Protein AF-A0A814FMP3-F1 (afdb_monomer_lite)

Secondary structure (DSSP, 8-state):
----HHHHHHHHHHSGGGGTS-HHHHHHHHHHHHHHTT--HHHHHHHHHHTT---HHHHHHHHHHHHHS-HHHHHS-TTT------HHHH-HHHHHHHHHHHHHHHHSSS----HHHHHHHHHHHHHHHH-PPPPTTSPP-S---S-S--S-SEEEEE-TTS-EEEEESB-SSSTTTTSBPPHHHHHHHTT--PPTT--HHHHHHHHTTSGGG--

Structure (mmCIF, N/CA/C/O backbone):
data_AF-A0A814FMP3-F1
#
_entry.id   AF-A0A814FMP3-F1
#
loop_
_atom_site.group_PDB
_atom_site.id
_atom_site.type_symbol
_atom_site.label_atom_id
_atom_site.label_alt_id
_atom_site.label_comp_id
_atom_site.label_asym_id
_atom_site.label_entity_id
_atom_site.label_seq_id
_atom_site.pdbx_PDB_ins_code
_atom_site.Cartn_x
_atom_site.Cartn_y
_atom_site.Cartn_z
_atom_site.occupancy
_atom_site.B_iso_or_equiv
_atom_site.auth_seq_id
_atom_site.auth_comp_id
_atom_site.auth_asym_id
_atom_site.auth_atom_id
_atom_site.pdbx_PDB_model_num
ATOM 1 N N . MET A 1 1 ? 28.414 -9.595 -37.349 1.00 51.44 1 MET A N 1
ATOM 2 C CA . MET A 1 1 ? 26.998 -10.007 -37.227 1.00 51.44 1 MET A CA 1
ATOM 3 C C . MET A 1 1 ? 26.951 -11.198 -36.291 1.00 51.44 1 MET A C 1
ATOM 5 O O . MET A 1 1 ? 27.502 -12.231 -36.642 1.00 51.44 1 MET A O 1
ATOM 9 N N . LEU A 1 2 ? 26.382 -11.047 -35.094 1.00 48.91 2 LEU A N 1
ATOM 10 C CA . LEU A 1 2 ? 26.120 -12.196 -34.226 1.00 48.91 2 LEU A CA 1
ATOM 11 C C . LEU A 1 2 ? 25.010 -13.031 -34.873 1.00 48.91 2 LEU A C 1
ATOM 13 O O . LEU A 1 2 ? 23.967 -12.494 -35.244 1.00 48.91 2 LEU A O 1
ATOM 17 N N . ASN A 1 3 ? 25.266 -14.320 -35.085 1.00 56.66 3 ASN A N 1
ATOM 18 C CA . ASN A 1 3 ? 24.303 -15.225 -35.694 1.00 56.66 3 ASN A CA 1
ATOM 19 C C . ASN A 1 3 ? 23.293 -15.664 -34.621 1.00 56.66 3 ASN A C 1
ATOM 21 O O . ASN A 1 3 ? 23.570 -16.565 -33.836 1.00 56.66 3 ASN A O 1
ATOM 25 N N . PHE A 1 4 ? 22.138 -14.997 -34.558 1.00 56.41 4 PHE A N 1
ATOM 26 C CA . PHE A 1 4 ? 21.094 -15.246 -33.551 1.00 56.41 4 PHE A CA 1
ATOM 27 C C . PHE A 1 4 ? 20.275 -16.530 -33.796 1.00 56.41 4 PHE A C 1
ATOM 29 O O . PHE A 1 4 ? 19.405 -16.872 -32.996 1.00 56.41 4 PHE A O 1
ATOM 36 N N . TYR A 1 5 ? 20.548 -17.275 -34.870 1.00 58.88 5 TYR A N 1
ATOM 37 C CA . TYR A 1 5 ? 19.797 -18.481 -35.243 1.00 58.88 5 TYR A CA 1
ATOM 38 C C . TYR A 1 5 ? 19.711 -19.571 -34.151 1.00 58.88 5 TYR A C 1
ATOM 40 O O . TYR A 1 5 ? 18.620 -20.106 -33.942 1.00 58.88 5 TYR A O 1
ATOM 48 N N . PRO A 1 6 ? 20.789 -19.897 -33.404 1.00 58.28 6 PRO A N 1
ATOM 49 C CA . PRO A 1 6 ? 20.729 -20.914 -32.346 1.00 58.28 6 PRO A CA 1
ATOM 50 C C . PRO A 1 6 ? 19.845 -20.480 -31.167 1.00 58.28 6 PRO A C 1
ATOM 52 O O . PRO A 1 6 ? 19.140 -21.289 -30.559 1.00 58.28 6 PRO A O 1
ATOM 55 N N . ILE A 1 7 ? 19.842 -19.177 -30.874 1.00 56.94 7 ILE A N 1
ATOM 56 C CA . ILE A 1 7 ? 19.019 -18.575 -29.824 1.00 56.94 7 ILE A CA 1
ATOM 57 C C . ILE A 1 7 ? 17.544 -18.679 -30.234 1.00 56.94 7 ILE A C 1
ATOM 59 O O . ILE A 1 7 ? 16.737 -19.200 -29.469 1.00 56.94 7 ILE A O 1
ATOM 63 N N . LEU A 1 8 ? 17.200 -18.322 -31.476 1.00 55.03 8 LEU A N 1
ATOM 64 C CA . LEU A 1 8 ? 15.832 -18.429 -32.005 1.00 55.03 8 LEU A CA 1
ATOM 65 C C . LEU A 1 8 ? 15.271 -19.865 -31.976 1.00 55.03 8 LEU A C 1
ATOM 67 O O . LEU A 1 8 ? 14.096 -20.058 -31.656 1.00 55.03 8 LEU A O 1
ATOM 71 N N . ALA A 1 9 ? 16.100 -20.879 -32.246 1.00 60.62 9 ALA A N 1
ATOM 72 C CA . ALA A 1 9 ? 15.692 -22.287 -32.159 1.00 60.62 9 ALA A CA 1
ATOM 73 C C . ALA A 1 9 ? 15.375 -22.724 -30.717 1.00 60.62 9 ALA A C 1
ATOM 75 O O . ALA A 1 9 ? 14.443 -23.495 -30.487 1.00 60.62 9 ALA A O 1
ATOM 76 N N . THR A 1 10 ? 16.112 -22.191 -29.741 1.00 59.03 10 THR A N 1
ATOM 77 C CA . THR A 1 10 ? 15.872 -22.430 -28.309 1.00 59.03 10 THR A CA 1
ATOM 78 C C . THR A 1 10 ? 14.605 -21.700 -27.841 1.00 59.03 10 THR A C 1
ATOM 80 O O . THR A 1 10 ? 13.831 -22.228 -27.044 1.00 59.03 10 THR A O 1
ATOM 83 N N . TRP A 1 11 ? 14.317 -20.531 -28.420 1.00 58.28 11 TRP A N 1
ATOM 84 C CA . TRP A 1 11 ? 13.128 -19.731 -28.117 1.00 58.28 11 TRP A CA 1
ATOM 85 C C . TRP A 1 11 ? 11.808 -20.334 -28.600 1.00 58.28 11 TRP A C 1
ATOM 87 O O . TRP A 1 11 ? 10.794 -20.165 -27.926 1.00 58.28 11 TRP A O 1
ATOM 97 N N . ARG A 1 12 ? 11.799 -21.109 -29.693 1.00 60.00 12 ARG A N 1
ATOM 98 C CA . ARG A 1 12 ? 10.606 -21.890 -30.081 1.00 60.00 12 ARG A CA 1
ATOM 99 C C . ARG A 1 12 ? 10.192 -22.931 -29.038 1.00 60.00 12 ARG A C 1
ATOM 101 O O . ARG A 1 12 ? 9.038 -23.316 -29.022 1.00 60.00 12 ARG A O 1
ATOM 108 N N . LYS A 1 13 ? 11.097 -23.373 -28.159 1.00 59.91 13 LYS A N 1
ATOM 109 C CA . LYS A 1 13 ? 10.729 -24.218 -27.009 1.00 59.91 13 LYS A CA 1
ATOM 110 C C . LYS A 1 13 ? 10.217 -23.392 -25.825 1.00 59.91 13 LYS A C 1
ATOM 112 O O . LYS A 1 13 ? 9.435 -23.883 -25.025 1.00 59.91 13 LYS A O 1
ATOM 117 N N . LEU A 1 14 ? 10.624 -22.125 -25.722 1.00 56.22 14 LEU A N 1
ATOM 118 C CA . LEU A 1 14 ? 10.136 -21.184 -24.707 1.00 56.22 14 LEU A CA 1
ATOM 119 C C . LEU A 1 14 ? 8.752 -20.613 -25.041 1.00 56.22 14 LEU A C 1
ATOM 121 O O . LEU A 1 14 ? 8.065 -20.159 -24.128 1.00 56.22 14 LEU A O 1
ATOM 125 N N . SER A 1 15 ? 8.303 -20.649 -26.303 1.00 57.03 15 SER A N 1
ATOM 126 C CA . SER A 1 15 ? 6.911 -20.307 -26.624 1.00 57.03 15 SER A CA 1
ATOM 127 C C . SER A 1 15 ? 5.917 -21.247 -25.947 1.00 57.03 15 SER A C 1
ATOM 129 O O . SER A 1 15 ? 4.847 -20.785 -25.570 1.00 57.03 15 SER A O 1
ATOM 131 N N . ASP A 1 16 ? 6.308 -22.496 -25.689 1.00 57.50 16 ASP A N 1
ATOM 132 C CA . ASP A 1 16 ? 5.501 -23.455 -24.928 1.00 57.50 16 ASP A CA 1
ATOM 133 C C . ASP A 1 16 ? 5.507 -23.127 -23.419 1.00 57.50 16 ASP A C 1
ATOM 135 O O . ASP A 1 16 ? 4.568 -23.448 -22.696 1.00 57.50 16 ASP A O 1
ATOM 139 N N . CYS A 1 17 ? 6.515 -22.391 -22.930 1.00 54.16 17 CYS A N 1
ATOM 140 C CA . CYS A 1 17 ? 6.533 -21.839 -21.570 1.00 54.16 17 CYS A CA 1
ATOM 141 C C . CYS A 1 17 ? 5.652 -20.589 -21.402 1.00 54.16 17 CYS A C 1
ATOM 143 O O . CYS A 1 17 ? 5.469 -20.149 -20.265 1.00 54.16 17 CYS A O 1
ATOM 145 N N . LYS A 1 18 ? 5.086 -20.011 -22.477 1.00 55.16 18 LYS A N 1
ATOM 146 C CA . LYS A 1 18 ? 4.200 -18.831 -22.373 1.00 55.16 18 LYS A CA 1
ATOM 147 C C . LYS A 1 18 ? 2.947 -19.099 -21.536 1.00 55.16 18 LYS A C 1
ATOM 149 O O . LYS A 1 18 ? 2.394 -18.154 -20.991 1.00 55.16 18 LYS A O 1
ATOM 154 N N . GLU A 1 19 ? 2.523 -20.356 -21.405 1.00 57.22 19 GLU A N 1
ATOM 155 C CA . GLU A 1 19 ? 1.383 -20.725 -20.556 1.00 57.22 19 GLU A CA 1
ATOM 156 C C . GLU A 1 19 ? 1.721 -20.738 -19.058 1.00 57.22 19 GLU A C 1
ATOM 158 O O . GLU A 1 19 ? 0.821 -20.648 -18.230 1.00 57.22 19 GLU A O 1
ATOM 163 N N . LYS A 1 20 ? 3.007 -20.843 -18.694 1.00 59.34 20 LYS A N 1
ATOM 164 C CA . LYS A 1 20 ? 3.447 -20.962 -17.292 1.00 59.34 20 LYS A CA 1
ATOM 165 C C . LYS A 1 20 ? 4.207 -19.749 -16.773 1.00 59.34 20 LYS A C 1
ATOM 167 O O . LYS A 1 20 ? 4.270 -19.551 -15.565 1.00 59.34 20 LYS A O 1
ATOM 172 N N . CYS A 1 21 ? 4.803 -18.958 -17.658 1.00 69.81 21 CYS A N 1
ATOM 173 C CA . CYS A 1 21 ? 5.590 -17.793 -17.281 1.00 69.81 21 CYS A CA 1
ATOM 174 C C . CYS A 1 21 ? 4.924 -16.507 -17.762 1.00 69.81 21 CYS A C 1
ATOM 176 O O . CYS A 1 21 ? 4.634 -16.345 -18.949 1.00 69.81 21 CYS A O 1
ATOM 178 N N . GLU A 1 22 ? 4.754 -15.558 -16.843 1.00 83.56 22 GLU A N 1
ATOM 179 C CA . GLU A 1 22 ? 4.197 -14.248 -17.155 1.00 83.56 22 GLU A CA 1
ATOM 180 C C . GLU A 1 22 ? 5.037 -13.539 -18.223 1.00 83.56 22 GLU A C 1
ATOM 182 O O . GLU A 1 22 ? 6.250 -13.338 -18.084 1.00 83.56 22 GLU A O 1
ATOM 187 N N . ARG A 1 23 ? 4.369 -13.101 -19.297 1.00 88.69 23 ARG A N 1
ATOM 188 C CA . ARG A 1 23 ? 4.980 -12.352 -20.408 1.00 88.69 23 ARG A CA 1
ATOM 189 C C . ARG A 1 23 ? 5.787 -11.149 -19.911 1.00 88.69 23 ARG A C 1
ATOM 191 O O . ARG A 1 23 ? 6.797 -10.802 -20.523 1.00 88.69 23 ARG A O 1
ATOM 198 N N . LYS A 1 24 ? 5.353 -10.536 -18.807 1.00 89.62 24 LYS A N 1
ATOM 199 C CA . LYS A 1 24 ? 6.032 -9.449 -18.092 1.00 89.62 24 LYS A CA 1
ATOM 200 C C . LYS A 1 24 ? 7.437 -9.847 -17.654 1.00 89.62 24 LYS A C 1
ATOM 202 O O . LYS A 1 24 ? 8.395 -9.235 -18.118 1.00 89.62 24 LYS A O 1
ATOM 207 N N . LEU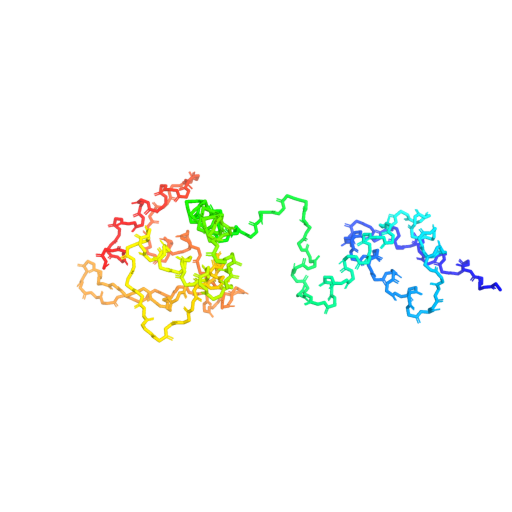 A 1 25 ? 7.559 -10.903 -16.851 1.00 89.81 25 LEU A N 1
ATOM 208 C CA . LEU A 1 25 ? 8.842 -11.389 -16.344 1.00 89.81 25 LEU A CA 1
ATOM 209 C C . LEU A 1 25 ? 9.796 -11.748 -17.483 1.00 89.81 25 LEU A C 1
ATOM 211 O O . LEU A 1 25 ? 10.932 -11.278 -17.507 1.00 89.81 25 LEU A O 1
ATOM 215 N N . ILE A 1 26 ? 9.313 -12.514 -18.466 1.00 91.62 26 ILE A N 1
ATOM 216 C CA . ILE A 1 26 ? 10.135 -12.925 -19.610 1.00 91.62 26 ILE A CA 1
ATOM 217 C C . ILE A 1 26 ? 10.646 -11.707 -20.385 1.00 91.62 26 ILE A C 1
ATOM 219 O O . ILE A 1 26 ? 11.832 -11.640 -20.701 1.00 91.62 26 ILE A O 1
ATOM 223 N N . SER A 1 27 ? 9.771 -10.742 -20.679 1.00 94.25 27 SER A N 1
ATOM 224 C CA . SER A 1 27 ? 10.148 -9.551 -21.448 1.00 94.25 27 SER A CA 1
ATOM 225 C C . SER A 1 27 ? 11.180 -8.702 -20.704 1.00 94.25 27 SER A C 1
ATOM 227 O O . SER A 1 27 ? 12.143 -8.244 -21.318 1.00 94.25 27 SER A O 1
ATOM 229 N N . THR A 1 28 ? 11.021 -8.536 -19.388 1.00 94.00 28 THR A N 1
ATOM 230 C CA . THR A 1 28 ? 11.958 -7.770 -18.556 1.00 94.00 28 THR A CA 1
ATOM 231 C C . THR A 1 28 ? 13.322 -8.454 -18.457 1.00 94.00 28 THR A C 1
ATOM 233 O O . THR A 1 28 ? 14.341 -7.795 -18.658 1.00 94.00 28 THR A O 1
ATOM 236 N N . LEU A 1 29 ? 13.367 -9.769 -18.211 1.00 93.69 29 LEU A N 1
ATOM 237 C CA . LEU A 1 29 ? 14.628 -10.519 -18.117 1.00 93.69 29 LEU A CA 1
ATOM 238 C C . LEU A 1 29 ? 15.373 -10.562 -19.453 1.00 93.69 29 LEU A C 1
ATOM 240 O O . LEU A 1 29 ? 16.591 -10.386 -19.497 1.00 93.69 29 LEU A O 1
ATOM 244 N N . LEU A 1 30 ? 14.643 -10.754 -20.553 1.00 95.25 30 LEU A N 1
ATOM 245 C CA . LEU A 1 30 ? 15.211 -10.674 -21.894 1.00 95.25 30 LEU A CA 1
ATOM 246 C C . LEU A 1 30 ? 15.811 -9.302 -22.169 1.00 95.25 30 LEU A C 1
ATOM 248 O O . LEU A 1 30 ? 16.943 -9.212 -22.636 1.00 95.25 30 LEU A O 1
ATOM 252 N N . PHE A 1 31 ? 15.068 -8.241 -21.862 1.00 96.19 31 PHE A N 1
ATOM 253 C CA . PHE A 1 31 ? 15.552 -6.880 -22.031 1.00 96.19 31 PHE A CA 1
ATOM 254 C C . PHE A 1 31 ? 16.815 -6.621 -21.198 1.00 96.19 31 PHE A C 1
ATOM 256 O O . PHE A 1 31 ? 17.809 -6.152 -21.748 1.00 96.19 31 PHE A O 1
ATOM 263 N N . ALA A 1 32 ? 16.823 -7.005 -19.918 1.00 94.81 32 ALA A N 1
ATOM 264 C CA . ALA A 1 32 ? 17.994 -6.888 -19.047 1.00 94.81 32 ALA A CA 1
ATOM 265 C C . ALA A 1 32 ? 19.211 -7.647 -19.603 1.00 94.81 32 ALA A C 1
ATOM 267 O O . ALA A 1 32 ? 20.324 -7.128 -19.605 1.00 94.81 32 ALA A O 1
ATOM 268 N N . THR A 1 33 ? 18.989 -8.846 -20.146 1.00 95.50 33 THR A N 1
ATOM 269 C CA . THR A 1 33 ? 20.043 -9.653 -20.778 1.00 95.50 33 THR A CA 1
ATOM 270 C C . THR A 1 33 ? 20.606 -8.966 -22.025 1.00 95.50 33 THR A C 1
ATOM 272 O O . THR A 1 33 ? 21.818 -8.918 -22.209 1.00 95.50 33 THR A O 1
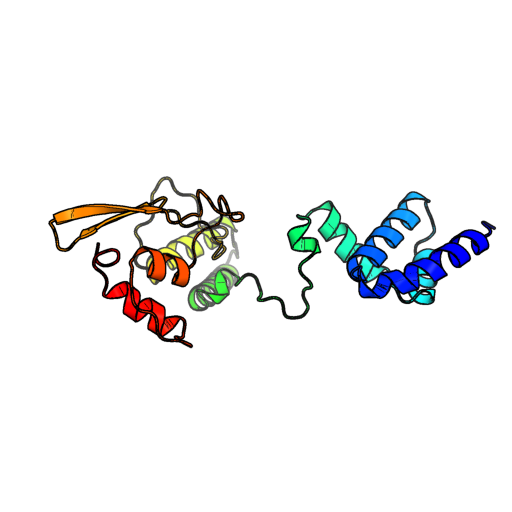ATOM 275 N N . LEU A 1 34 ? 19.753 -8.390 -22.878 1.00 95.44 34 LEU A N 1
ATOM 276 C CA . LEU A 1 34 ? 20.193 -7.648 -24.067 1.00 95.44 34 LEU A CA 1
ATOM 277 C C . LEU A 1 34 ? 21.004 -6.400 -23.695 1.00 95.44 34 LEU A C 1
ATOM 279 O O . LEU A 1 34 ? 21.995 -6.107 -24.361 1.00 95.44 34 LEU A O 1
ATOM 283 N N . GLN A 1 35 ? 20.613 -5.700 -22.624 1.00 96.00 35 GLN A N 1
ATOM 284 C CA . GLN A 1 35 ? 21.376 -4.570 -22.088 1.00 96.00 35 GLN A CA 1
ATOM 285 C C . GLN A 1 35 ? 22.733 -5.011 -21.527 1.00 96.00 35 GLN A C 1
ATOM 287 O O . GLN A 1 35 ? 23.734 -4.353 -21.787 1.00 96.00 35 GLN A O 1
ATOM 292 N N . TYR A 1 36 ? 22.789 -6.149 -20.828 1.00 94.38 36 TYR A N 1
ATOM 293 C CA . TYR A 1 36 ? 24.040 -6.717 -20.315 1.00 94.38 36 TYR A CA 1
ATOM 294 C C . TYR A 1 36 ? 25.054 -7.023 -21.430 1.00 94.38 36 TYR A C 1
ATOM 296 O O . TYR A 1 36 ? 26.248 -6.816 -21.250 1.00 94.38 36 TYR A O 1
ATOM 304 N N . PHE A 1 37 ? 24.582 -7.464 -22.600 1.00 95.75 37 PHE A N 1
ATOM 305 C CA . PHE A 1 37 ? 25.418 -7.682 -23.788 1.00 95.75 37 PHE A CA 1
ATOM 306 C C . PHE A 1 37 ? 25.613 -6.428 -24.659 1.00 95.75 37 PHE A C 1
ATOM 308 O O . PHE A 1 37 ? 26.045 -6.549 -25.806 1.00 95.75 37 PHE A O 1
ATOM 315 N N . GLU A 1 38 ? 25.270 -5.243 -24.147 1.00 96.12 38 GLU A N 1
ATOM 316 C CA . GLU A 1 38 ? 25.442 -3.949 -24.823 1.00 96.12 38 GLU A CA 1
ATOM 317 C C . GLU A 1 38 ? 24.765 -3.879 -26.207 1.00 96.12 38 GLU A C 1
ATOM 319 O O . GLU A 1 38 ? 25.217 -3.188 -27.128 1.00 96.12 38 GLU A O 1
ATOM 324 N N . ILE A 1 39 ? 23.650 -4.597 -26.388 1.00 95.50 39 ILE A N 1
ATOM 325 C CA . ILE A 1 39 ? 22.896 -4.551 -27.641 1.00 95.50 39 ILE A CA 1
ATOM 326 C C . ILE A 1 39 ? 22.198 -3.187 -27.757 1.00 95.50 39 ILE A C 1
ATOM 328 O O . ILE A 1 39 ? 21.457 -2.801 -26.847 1.00 95.50 39 ILE A O 1
ATOM 332 N N . PRO A 1 40 ? 22.345 -2.463 -28.890 1.00 96.62 40 PRO A N 1
ATOM 333 C CA . PRO A 1 40 ? 21.680 -1.181 -29.083 1.00 96.62 40 PRO A CA 1
ATOM 334 C C . PRO A 1 40 ? 20.173 -1.269 -28.829 1.00 96.62 40 PRO A C 1
ATOM 336 O O . PRO A 1 40 ? 19.506 -2.208 -29.277 1.00 96.62 40 PRO A O 1
ATOM 339 N N . THR A 1 41 ? 19.623 -0.267 -28.147 1.00 93.31 41 THR A N 1
ATOM 340 C CA . THR A 1 41 ? 18.213 -0.217 -27.729 1.00 93.31 41 THR A CA 1
ATOM 341 C C . THR A 1 41 ? 17.243 -0.401 -28.896 1.00 93.31 41 THR A C 1
ATOM 343 O O . THR A 1 41 ? 16.306 -1.183 -28.778 1.00 93.31 41 THR A O 1
ATOM 346 N N . GLY A 1 42 ? 17.514 0.213 -30.054 1.00 95.62 42 GLY A N 1
ATOM 347 C CA . GLY A 1 42 ? 16.690 0.045 -31.259 1.00 95.62 42 GLY A CA 1
ATOM 348 C C . GLY A 1 42 ? 16.625 -1.403 -31.765 1.00 95.62 42 GLY A C 1
ATOM 349 O O . GLY A 1 42 ? 15.549 -1.891 -32.091 1.00 95.62 42 GLY A O 1
ATOM 350 N N . LYS A 1 43 ? 17.753 -2.128 -31.748 1.00 95.62 43 LYS A N 1
ATOM 351 C CA . LYS A 1 43 ? 17.791 -3.555 -32.126 1.00 95.62 43 LYS A CA 1
ATOM 352 C C . LYS A 1 43 ? 17.129 -4.441 -31.076 1.00 95.62 43 LYS A C 1
ATOM 354 O O . LYS A 1 43 ? 16.528 -5.456 -31.415 1.00 95.62 43 LYS A O 1
ATOM 359 N N . SER A 1 44 ? 17.248 -4.059 -29.806 1.00 95.50 44 SER A N 1
ATOM 360 C CA . SER A 1 44 ? 16.592 -4.756 -28.702 1.00 95.50 44 SER A CA 1
ATOM 361 C C . SER A 1 44 ? 15.071 -4.641 -28.802 1.00 95.50 44 SER A C 1
ATOM 363 O O . SER A 1 44 ? 14.387 -5.645 -28.641 1.00 95.50 44 SER A O 1
ATOM 365 N N . ASP A 1 45 ? 14.540 -3.453 -29.110 1.00 96.38 45 ASP A N 1
ATOM 366 C CA . ASP A 1 45 ? 13.096 -3.238 -29.269 1.00 96.38 45 ASP A CA 1
ATOM 367 C C . ASP A 1 45 ? 12.531 -3.991 -30.481 1.00 96.38 45 ASP A C 1
ATOM 369 O O . ASP A 1 45 ? 11.519 -4.680 -30.359 1.00 96.38 45 ASP A O 1
ATOM 373 N N . GLU A 1 46 ? 13.231 -3.950 -31.621 1.00 95.94 46 GLU A N 1
ATOM 374 C CA . GLU A 1 46 ? 12.867 -4.727 -32.814 1.00 95.94 46 GLU A CA 1
ATOM 375 C C . GLU A 1 46 ? 12.828 -6.234 -32.509 1.00 95.94 46 GLU A C 1
ATOM 377 O O . GLU A 1 46 ? 11.846 -6.916 -32.818 1.00 95.94 46 GLU A O 1
ATOM 382 N N . PHE A 1 47 ? 13.858 -6.756 -31.832 1.00 95.19 47 PHE A N 1
ATOM 383 C CA . PHE A 1 47 ? 13.914 -8.160 -31.428 1.00 95.19 47 PHE A CA 1
ATOM 384 C C . PHE A 1 47 ? 12.781 -8.531 -30.462 1.00 95.19 47 PHE A C 1
ATOM 386 O O . PHE A 1 47 ? 12.070 -9.506 -30.714 1.00 95.19 47 PHE A O 1
ATOM 393 N N . LEU A 1 48 ? 12.571 -7.756 -29.392 1.00 95.00 48 LEU A N 1
ATOM 394 C CA . LEU A 1 48 ? 11.499 -7.994 -28.418 1.00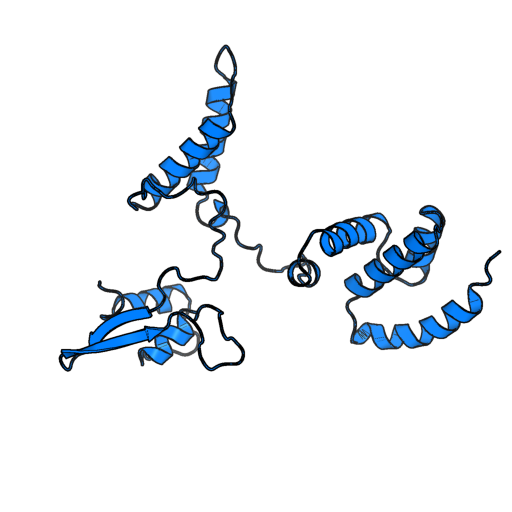 95.00 48 LEU A CA 1
ATOM 395 C C . LEU A 1 48 ? 10.117 -7.960 -29.089 1.00 95.00 48 LEU A C 1
ATOM 397 O O . LEU A 1 48 ? 9.288 -8.837 -28.833 1.00 95.00 48 LEU A O 1
ATOM 401 N N . GLY A 1 49 ? 9.884 -7.007 -29.993 1.00 94.25 49 GLY A N 1
ATOM 402 C CA . GLY A 1 49 ? 8.664 -6.938 -30.795 1.00 94.25 49 GLY A CA 1
ATOM 403 C C . GLY A 1 49 ? 8.469 -8.184 -31.663 1.00 94.25 49 GLY A C 1
ATOM 404 O O . GLY A 1 49 ? 7.382 -8.765 -31.667 1.00 94.25 49 GLY A O 1
ATOM 405 N N . SER A 1 50 ? 9.534 -8.659 -32.321 1.00 94.69 50 SER A N 1
ATOM 406 C CA . SER A 1 50 ? 9.481 -9.821 -33.224 1.00 94.69 50 SER A CA 1
ATOM 407 C C . SER A 1 50 ? 9.068 -11.136 -32.542 1.00 94.69 50 SER A C 1
ATOM 409 O O . SER A 1 50 ? 8.458 -11.995 -33.178 1.00 94.69 50 SER A O 1
ATOM 411 N N . ILE A 1 51 ? 9.342 -11.289 -31.241 1.00 92.00 51 ILE A N 1
ATOM 412 C CA . ILE A 1 51 ? 8.977 -12.481 -30.447 1.00 92.00 51 ILE A CA 1
ATOM 413 C C . ILE A 1 51 ? 7.676 -12.300 -29.644 1.00 92.00 51 ILE A C 1
ATOM 415 O O . ILE A 1 51 ? 7.246 -13.199 -28.903 1.00 92.00 51 ILE A O 1
ATOM 419 N N . GLY A 1 52 ? 7.028 -11.141 -29.790 1.00 91.75 52 GLY A N 1
ATOM 420 C CA . GLY A 1 52 ? 5.828 -10.782 -29.047 1.00 91.75 52 GLY A CA 1
ATOM 421 C C . GLY A 1 52 ? 6.100 -10.546 -27.561 1.00 91.75 52 GLY A C 1
ATOM 422 O O . GLY A 1 52 ? 5.264 -10.895 -26.732 1.00 91.75 52 GLY A O 1
ATOM 423 N N . CYS A 1 53 ? 7.250 -9.984 -27.194 1.00 94.50 53 CYS A N 1
ATOM 424 C CA . CYS A 1 53 ? 7.498 -9.445 -25.853 1.00 94.50 53 CYS A CA 1
ATOM 425 C C . CYS A 1 53 ? 6.884 -8.041 -25.708 1.00 94.50 53 CYS A C 1
ATOM 427 O O . CYS A 1 53 ? 6.131 -7.586 -26.574 1.00 94.50 53 CYS A O 1
ATOM 429 N N . TYR A 1 54 ? 7.100 -7.393 -24.564 1.00 94.62 54 TYR A N 1
ATOM 430 C CA . TYR A 1 54 ? 6.801 -5.972 -24.399 1.00 94.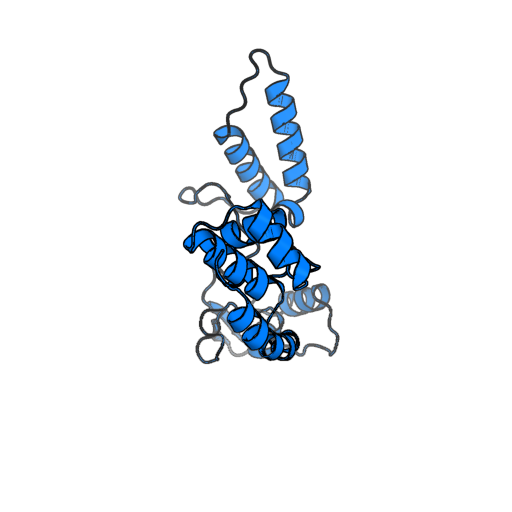62 54 TYR A CA 1
ATOM 431 C C . TYR A 1 54 ? 7.848 -5.098 -25.104 1.00 94.62 54 TYR A C 1
ATOM 433 O O . TYR A 1 54 ? 9.010 -5.482 -25.220 1.00 94.62 54 TYR A O 1
ATOM 441 N N . HIS A 1 55 ? 7.426 -3.913 -25.548 1.00 95.56 55 HIS A N 1
ATOM 442 C CA . HIS A 1 55 ? 8.325 -2.899 -26.099 1.00 95.56 55 HIS A CA 1
ATOM 443 C C . HIS A 1 55 ? 9.258 -2.327 -25.033 1.00 95.56 55 HIS A C 1
ATOM 445 O O . HIS A 1 55 ? 8.936 -2.318 -23.838 1.00 95.56 55 HIS A O 1
ATOM 451 N N . LEU A 1 56 ? 10.376 -1.769 -25.489 1.00 95.19 56 LEU A N 1
ATOM 452 C CA . LEU A 1 56 ? 11.468 -1.255 -24.669 1.00 95.19 56 LEU A CA 1
ATOM 453 C C . LEU A 1 56 ? 11.004 -0.318 -23.551 1.00 95.19 56 LEU A C 1
ATOM 455 O O . LEU A 1 56 ? 11.380 -0.525 -22.404 1.00 95.19 56 LEU A O 1
ATOM 459 N N . VAL A 1 57 ? 10.123 0.644 -23.842 1.00 94.00 57 VAL A N 1
ATOM 460 C CA . VAL A 1 57 ? 9.608 1.595 -22.833 1.00 94.00 57 VAL A CA 1
ATOM 461 C C . VAL A 1 57 ? 8.910 0.875 -21.675 1.00 94.00 57 VAL A C 1
ATOM 463 O O . VAL A 1 57 ? 8.999 1.290 -20.523 1.00 94.00 57 VAL A O 1
ATOM 466 N N . THR A 1 58 ? 8.205 -0.217 -21.970 1.00 93.00 58 THR A N 1
ATOM 467 C CA . THR A 1 58 ? 7.505 -1.008 -20.951 1.00 93.00 58 THR A CA 1
ATOM 468 C C . THR A 1 58 ? 8.486 -1.898 -20.194 1.00 93.00 58 THR A C 1
ATOM 470 O O . THR A 1 58 ? 8.445 -1.934 -18.967 1.00 93.00 58 THR A O 1
ATOM 473 N N . CYS A 1 59 ? 9.401 -2.570 -20.900 1.00 94.75 59 CYS A N 1
ATOM 474 C CA . CYS A 1 59 ? 10.448 -3.381 -20.276 1.00 94.75 59 CYS A CA 1
ATOM 475 C C . CYS A 1 59 ? 11.356 -2.557 -19.361 1.00 94.75 59 CYS A C 1
ATOM 477 O O . CYS A 1 59 ? 11.717 -3.037 -18.295 1.00 94.75 59 CYS A O 1
ATOM 479 N N . GLN A 1 60 ? 11.684 -1.319 -19.737 1.00 94.06 60 GLN A N 1
ATOM 480 C CA . GLN A 1 60 ? 12.503 -0.422 -18.929 1.00 94.06 60 GLN A CA 1
ATOM 481 C C . GLN A 1 60 ? 11.803 -0.042 -17.622 1.00 94.06 60 GLN A C 1
ATOM 483 O O . GLN A 1 60 ? 12.392 -0.209 -16.560 1.00 94.06 60 GLN A O 1
ATOM 488 N N . LYS A 1 61 ? 10.527 0.367 -17.675 1.00 90.31 61 LYS A N 1
ATOM 489 C CA . LYS A 1 61 ? 9.732 0.638 -16.463 1.00 90.31 61 LYS A CA 1
ATOM 490 C C . LYS A 1 61 ? 9.701 -0.569 -15.531 1.00 90.31 61 LYS A C 1
ATOM 492 O O . LYS A 1 61 ? 9.910 -0.439 -14.331 1.00 90.31 61 LYS A O 1
ATOM 497 N N . TRP A 1 62 ? 9.464 -1.755 -16.089 1.00 91.12 62 TRP A N 1
ATOM 498 C CA . TRP A 1 62 ? 9.426 -2.978 -15.298 1.00 91.12 62 TRP A CA 1
ATOM 499 C C . TRP A 1 62 ? 10.793 -3.395 -14.769 1.00 91.12 62 TRP A C 1
ATOM 501 O O . TRP A 1 62 ? 10.856 -3.939 -13.673 1.00 91.12 62 TRP A O 1
ATOM 511 N N . LEU A 1 63 ? 11.873 -3.128 -15.501 1.00 93.19 63 LEU A N 1
ATOM 512 C CA . LEU A 1 63 ? 13.232 -3.352 -15.024 1.00 93.19 63 LEU A CA 1
ATOM 513 C C . LEU A 1 63 ? 13.562 -2.416 -13.859 1.00 93.19 63 LEU A C 1
ATOM 515 O O . LEU A 1 63 ? 14.110 -2.868 -12.863 1.00 93.19 63 LEU A O 1
ATOM 519 N N . GLU A 1 64 ? 13.168 -1.145 -13.938 1.00 87.88 64 GLU A N 1
ATOM 520 C CA . GLU A 1 64 ? 13.304 -0.193 -12.831 1.00 87.88 64 GLU A CA 1
ATOM 521 C C . GLU A 1 64 ? 12.512 -0.652 -11.600 1.00 87.88 64 GLU A C 1
ATOM 523 O O . GLU A 1 64 ? 13.043 -0.618 -10.493 1.00 87.88 64 GLU A O 1
ATOM 528 N N . THR A 1 65 ? 11.280 -1.143 -11.773 1.00 84.56 65 THR A N 1
ATOM 529 C CA . THR A 1 65 ? 10.507 -1.750 -10.674 1.00 84.56 65 THR A CA 1
ATOM 530 C C . THR A 1 65 ? 11.173 -3.014 -10.134 1.00 84.56 65 THR A C 1
ATOM 532 O O . THR A 1 65 ? 11.195 -3.212 -8.929 1.00 84.56 65 THR A O 1
ATOM 535 N N . PHE A 1 66 ? 11.735 -3.862 -10.997 1.00 87.75 66 PHE A N 1
ATOM 536 C CA . PHE A 1 66 ? 12.402 -5.099 -10.589 1.00 87.75 66 PHE A CA 1
ATOM 537 C C . PHE A 1 66 ? 13.690 -4.839 -9.797 1.00 87.75 66 PHE A C 1
ATOM 539 O O . PHE A 1 66 ? 13.988 -5.561 -8.854 1.00 87.75 66 PHE A O 1
ATOM 546 N N . VAL A 1 67 ? 14.458 -3.817 -10.184 1.00 87.00 67 VAL A N 1
ATOM 547 C CA . VAL A 1 67 ? 15.731 -3.461 -9.541 1.00 87.00 67 VAL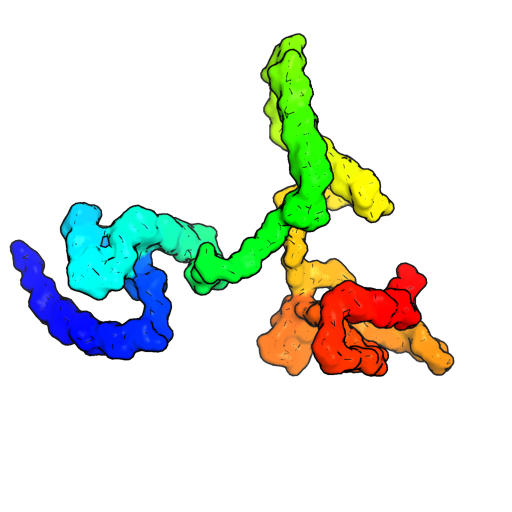 A CA 1
ATOM 548 C C . VAL A 1 67 ? 15.510 -2.678 -8.246 1.00 87.00 67 VAL A C 1
ATOM 550 O O . VAL A 1 67 ? 16.240 -2.890 -7.282 1.00 87.00 67 VAL A O 1
ATOM 553 N N . ASN A 1 68 ? 14.526 -1.774 -8.217 1.00 82.44 68 ASN A N 1
ATOM 554 C CA . ASN A 1 68 ? 14.297 -0.880 -7.076 1.00 82.44 68 ASN A CA 1
ATOM 555 C C . ASN A 1 68 ? 13.206 -1.367 -6.107 1.00 82.44 68 ASN A C 1
ATOM 557 O O . ASN A 1 68 ? 13.108 -0.841 -5.000 1.00 82.44 68 ASN A O 1
ATOM 561 N N . GLY A 1 69 ? 12.354 -2.300 -6.531 1.00 77.81 69 GLY A N 1
ATOM 562 C CA . GLY A 1 69 ? 11.195 -2.784 -5.780 1.00 77.81 69 GLY A CA 1
ATOM 563 C C . GLY A 1 69 ? 11.352 -4.216 -5.279 1.00 77.81 69 GLY A C 1
ATOM 564 O O . GLY A 1 69 ? 12.354 -4.890 -5.523 1.00 77.81 69 GLY A O 1
ATOM 565 N N . SER A 1 70 ? 10.334 -4.692 -4.564 1.00 75.44 70 SER A N 1
ATOM 566 C CA . SER A 1 70 ? 10.249 -6.100 -4.177 1.00 75.44 70 SER A CA 1
ATOM 567 C C . SER A 1 70 ? 9.797 -6.966 -5.362 1.00 75.44 70 SER A C 1
ATOM 569 O O . SER A 1 70 ? 9.136 -6.495 -6.292 1.00 75.44 70 SER A O 1
ATOM 571 N N . LEU A 1 71 ? 10.104 -8.269 -5.324 1.00 74.19 71 LEU A N 1
ATOM 572 C CA . LEU A 1 71 ? 9.574 -9.222 -6.310 1.00 74.19 71 LEU A CA 1
ATOM 573 C C . LEU A 1 71 ? 8.033 -9.231 -6.312 1.00 74.19 71 LEU A C 1
ATOM 575 O O . LEU A 1 71 ? 7.421 -9.500 -7.340 1.00 74.19 71 LEU A O 1
ATOM 579 N N . GLU A 1 72 ? 7.414 -8.899 -5.179 1.00 71.06 72 GLU A N 1
ATOM 580 C CA . GLU A 1 72 ? 5.964 -8.798 -5.008 1.00 71.06 72 GLU A CA 1
ATOM 581 C C . GLU A 1 72 ? 5.392 -7.618 -5.809 1.00 71.06 72 GLU A C 1
ATOM 583 O O . GLU A 1 72 ? 4.440 -7.806 -6.568 1.00 71.06 72 GLU A O 1
ATOM 588 N N . ASP A 1 73 ? 6.024 -6.441 -5.750 1.00 74.06 73 ASP A N 1
ATOM 589 C CA . ASP A 1 73 ? 5.649 -5.271 -6.565 1.00 74.06 73 ASP A CA 1
ATOM 590 C C . ASP A 1 73 ? 5.805 -5.555 -8.064 1.00 74.06 73 ASP A C 1
ATOM 592 O O . ASP A 1 73 ? 5.023 -5.097 -8.905 1.00 74.06 73 ASP A O 1
ATOM 596 N N . PHE A 1 74 ? 6.816 -6.352 -8.412 1.00 79.94 74 PHE A N 1
ATOM 597 C CA . PHE A 1 74 ? 7.010 -6.812 -9.777 1.00 79.94 74 PHE A CA 1
ATOM 598 C C . PHE A 1 74 ? 5.978 -7.866 -10.202 1.00 79.94 74 PHE A C 1
ATOM 600 O O . PHE A 1 74 ? 5.573 -7.862 -11.361 1.00 79.94 74 PHE A O 1
ATOM 607 N N . ALA A 1 75 ? 5.530 -8.759 -9.324 1.00 76.19 75 ALA A N 1
ATOM 608 C CA . ALA A 1 75 ? 4.530 -9.779 -9.652 1.00 76.19 75 ALA A CA 1
ATOM 609 C C . ALA A 1 75 ? 3.112 -9.194 -9.763 1.00 76.19 75 ALA A C 1
ATOM 611 O O . ALA A 1 75 ? 2.282 -9.702 -10.512 1.00 76.19 75 ALA A O 1
ATOM 612 N N . MET A 1 76 ? 2.825 -8.083 -9.080 1.00 72.38 76 MET A N 1
ATOM 613 C CA . MET A 1 76 ? 1.534 -7.415 -9.212 1.00 72.38 76 MET A CA 1
ATOM 614 C C . MET A 1 76 ? 1.390 -6.800 -10.618 1.00 72.38 76 MET A C 1
ATOM 616 O O . MET A 1 76 ? 2.018 -5.802 -10.991 1.00 72.38 76 MET A O 1
ATOM 620 N N . GLU A 1 77 ? 0.573 -7.427 -11.468 1.00 62.41 77 GLU A N 1
ATOM 621 C CA . GLU A 1 77 ? 0.115 -6.808 -12.705 1.00 62.41 77 GLU A CA 1
ATOM 622 C C . GLU A 1 77 ? -0.785 -5.622 -12.338 1.00 62.41 77 GLU A C 1
ATOM 624 O O . GLU A 1 77 ? -1.891 -5.793 -11.833 1.00 62.41 77 GLU A O 1
ATOM 629 N N . ASN A 1 78 ? -0.354 -4.397 -12.654 1.00 54.72 78 ASN A N 1
ATOM 630 C CA . ASN A 1 78 ? -1.169 -3.173 -12.549 1.00 54.72 78 ASN A CA 1
ATOM 631 C C . ASN A 1 78 ? -2.421 -3.182 -13.469 1.00 54.72 78 ASN A C 1
ATOM 633 O O . ASN A 1 78 ? -2.956 -2.133 -13.822 1.00 54.72 78 ASN A O 1
ATOM 637 N N . ARG A 1 79 ? -2.885 -4.355 -13.913 1.00 53.84 79 ARG A N 1
ATOM 638 C CA . ARG A 1 79 ? -4.118 -4.572 -14.666 1.00 53.84 79 ARG A CA 1
ATOM 639 C C . ARG A 1 79 ? -5.178 -5.112 -13.711 1.00 53.84 79 ARG A C 1
ATOM 641 O O . ARG A 1 79 ? -5.381 -6.312 -13.602 1.00 53.84 79 ARG A O 1
ATOM 648 N N . GLY A 1 80 ? -5.844 -4.205 -13.002 1.00 53.12 80 GLY A N 1
ATOM 649 C CA . GLY A 1 80 ? -6.991 -4.547 -12.153 1.00 53.12 80 GLY A CA 1
ATOM 650 C C . GLY A 1 80 ? -6.649 -5.106 -10.769 1.00 53.12 80 GLY A C 1
ATOM 651 O O . GLY A 1 80 ? -7.566 -5.447 -10.024 1.00 53.12 80 GLY A O 1
ATOM 652 N N . GLY A 1 81 ? -5.369 -5.160 -10.386 1.00 44.31 81 GLY A N 1
ATOM 653 C CA . GLY A 1 81 ? -4.999 -5.317 -8.984 1.00 44.31 81 GLY A CA 1
ATOM 654 C C . GLY A 1 81 ? -5.613 -4.167 -8.195 1.00 44.31 81 GLY A C 1
ATOM 655 O O . GLY A 1 81 ? -5.471 -3.015 -8.606 1.00 44.31 81 GLY A O 1
ATOM 656 N N . LYS A 1 82 ? -6.342 -4.473 -7.112 1.00 49.38 82 LYS A N 1
ATOM 657 C CA . LYS A 1 82 ? -6.765 -3.470 -6.127 1.00 49.38 82 LYS A CA 1
ATOM 658 C C . LYS A 1 82 ? -5.581 -2.534 -5.929 1.00 49.38 82 LYS A C 1
ATOM 660 O O . LYS A 1 82 ? -4.538 -3.004 -5.475 1.00 49.38 82 LYS A O 1
ATOM 665 N N . HIS A 1 83 ? -5.726 -1.263 -6.319 1.00 52.66 83 HIS A N 1
ATOM 666 C CA . HIS A 1 83 ? -4.783 -0.238 -5.900 1.00 52.66 83 HIS A CA 1
ATOM 667 C C . HIS A 1 83 ? -4.550 -0.498 -4.415 1.00 52.66 83 HIS A C 1
ATOM 669 O O . HIS A 1 83 ? -5.524 -0.700 -3.682 1.00 52.66 83 HIS A O 1
ATOM 675 N N . VAL A 1 84 ? -3.287 -0.626 -3.991 1.00 53.47 84 VAL A N 1
ATOM 676 C CA . VAL A 1 84 ? -2.986 -0.535 -2.562 1.00 53.47 84 VAL A CA 1
ATOM 677 C C . VAL A 1 84 ? -3.619 0.777 -2.176 1.00 53.47 84 VAL A C 1
ATOM 679 O O . VAL A 1 84 ? -3.157 1.811 -2.660 1.00 53.47 84 VAL A O 1
ATOM 682 N N . SER A 1 85 ? -4.754 0.689 -1.474 1.00 58.22 85 SER A N 1
ATOM 683 C CA . SER A 1 85 ? -5.677 1.805 -1.373 1.00 58.22 85 SER A CA 1
ATOM 684 C C . SER A 1 85 ? -4.855 2.950 -0.852 1.00 58.22 85 SER A C 1
ATOM 686 O O . SER A 1 85 ? -4.268 2.829 0.235 1.00 58.22 85 SER A O 1
ATOM 688 N N . THR A 1 86 ? -4.683 3.976 -1.680 1.00 69.75 86 THR A N 1
ATOM 689 C CA . THR A 1 86 ? -3.812 5.070 -1.284 1.00 69.75 86 THR A CA 1
ATOM 690 C C . THR A 1 86 ? -4.358 5.614 0.031 1.00 69.75 86 THR A C 1
ATOM 692 O O . THR A 1 86 ? -5.555 5.523 0.301 1.00 69.75 86 THR A O 1
ATOM 695 N N . PHE A 1 87 ? -3.496 6.145 0.892 1.00 78.94 87 PHE A N 1
ATOM 696 C CA . PHE A 1 87 ? -3.937 6.722 2.166 1.00 78.94 87 PHE A CA 1
ATOM 697 C C . PHE A 1 87 ? -5.137 7.679 1.979 1.00 78.94 87 PHE A C 1
ATOM 699 O O . PHE A 1 87 ? -6.067 7.691 2.776 1.00 78.94 87 PHE A O 1
ATOM 706 N N . TYR A 1 88 ? -5.174 8.387 0.849 1.00 85.00 88 TYR A N 1
ATOM 707 C CA . TYR A 1 88 ? -6.253 9.286 0.454 1.00 85.00 88 TYR A CA 1
ATOM 708 C C . TYR A 1 88 ? -7.533 8.604 -0.052 1.00 85.00 88 TYR A C 1
ATOM 710 O O . TYR A 1 88 ? -8.596 9.199 0.056 1.00 85.00 88 TYR A O 1
ATOM 718 N N . GLU A 1 89 ? -7.491 7.359 -0.533 1.00 80.19 89 GLU A N 1
ATOM 719 C CA . GLU A 1 89 ? -8.716 6.597 -0.826 1.00 80.19 89 GLU A CA 1
ATOM 720 C C . GLU A 1 89 ? -9.497 6.264 0.449 1.00 80.19 89 GLU A C 1
ATOM 722 O O . GLU A 1 89 ? -10.724 6.216 0.420 1.00 80.19 89 GLU A O 1
ATOM 727 N N . GLY A 1 90 ? -8.796 6.054 1.570 1.00 82.56 90 GLY A N 1
ATOM 728 C CA . GLY A 1 90 ? -9.427 5.893 2.883 1.00 82.56 90 GLY A CA 1
ATOM 729 C C . GLY A 1 90 ? -9.903 7.212 3.501 1.00 82.56 90 GLY A C 1
ATOM 730 O O . GLY A 1 90 ? -10.777 7.186 4.361 1.00 82.56 90 GLY A O 1
ATOM 731 N N . PHE A 1 91 ? -9.342 8.345 3.059 1.00 88.75 91 PHE A N 1
ATOM 732 C CA . PHE A 1 91 ? -9.582 9.684 3.613 1.00 88.75 91 PHE A CA 1
ATOM 733 C C . PHE A 1 91 ? -9.627 10.760 2.505 1.00 88.75 91 PHE A C 1
ATOM 735 O O . PHE A 1 91 ? -8.729 11.612 2.427 1.00 88.75 91 PHE A O 1
ATOM 742 N N . PRO A 1 92 ? -10.643 10.757 1.623 1.00 91.12 92 PRO A N 1
ATOM 743 C CA . PRO A 1 92 ? -10.729 11.712 0.513 1.00 91.12 92 PRO A CA 1
ATOM 744 C C . PRO A 1 92 ? -10.860 13.169 0.989 1.00 91.12 92 PRO A C 1
ATOM 746 O O . PRO A 1 92 ? -10.358 14.096 0.343 1.00 91.12 92 PRO A O 1
ATOM 749 N N . GLU A 1 93 ? -11.469 13.394 2.154 1.00 92.44 93 GLU A N 1
ATOM 750 C CA . GLU A 1 93 ? -11.586 14.709 2.791 1.00 92.44 93 GLU A CA 1
ATOM 751 C C . GLU A 1 93 ? -10.211 15.290 3.132 1.00 92.44 93 GLU A C 1
ATOM 753 O O . GLU A 1 93 ? -9.986 16.498 3.009 1.00 92.44 93 GLU A O 1
ATOM 758 N N . LEU A 1 94 ? -9.270 14.425 3.517 1.00 93.88 94 LEU A N 1
ATOM 759 C CA . LEU A 1 94 ? -7.908 14.809 3.857 1.00 93.88 94 LEU A CA 1
ATOM 760 C C . LEU A 1 94 ? -7.117 15.235 2.616 1.00 93.88 94 LEU A C 1
ATOM 762 O O . LEU A 1 94 ? -6.377 16.219 2.663 1.00 93.88 94 LEU A O 1
ATOM 766 N N . GLU A 1 95 ? -7.314 14.544 1.489 1.00 94.19 95 GLU A N 1
ATOM 767 C CA . GLU A 1 95 ? -6.728 14.927 0.200 1.00 94.19 95 GLU A CA 1
ATOM 768 C C . GLU A 1 95 ? -7.234 16.303 -0.248 1.00 94.19 95 GLU A C 1
ATOM 770 O O . GLU A 1 95 ? -6.454 17.178 -0.641 1.00 94.19 95 GLU A O 1
ATOM 775 N N . MET A 1 96 ? -8.549 16.516 -0.156 1.00 95.81 96 MET A N 1
ATOM 776 C CA . MET A 1 96 ? -9.170 17.791 -0.504 1.00 95.81 96 MET A CA 1
ATOM 777 C C . MET A 1 96 ? -8.653 18.920 0.395 1.00 95.81 96 MET A C 1
ATOM 779 O O . MET A 1 96 ? -8.261 19.976 -0.109 1.00 95.81 96 MET A O 1
ATOM 783 N N . ALA A 1 97 ? -8.581 18.693 1.709 1.00 96.88 97 ALA A N 1
ATOM 784 C CA . ALA A 1 97 ? -8.046 19.663 2.658 1.00 96.88 97 ALA A CA 1
ATOM 785 C C . ALA A 1 97 ? -6.580 20.013 2.352 1.00 96.88 97 ALA A C 1
ATOM 787 O O . ALA A 1 97 ? -6.215 21.190 2.360 1.00 96.88 97 ALA A O 1
ATOM 788 N N . ALA A 1 98 ? -5.752 19.017 2.026 1.00 96.12 98 ALA A N 1
ATOM 789 C CA . ALA A 1 98 ? -4.350 19.216 1.661 1.00 96.12 98 ALA A CA 1
ATOM 790 C C . ALA A 1 98 ? -4.199 20.087 0.400 1.00 96.12 98 ALA A C 1
ATOM 792 O O . ALA A 1 98 ? -3.378 21.010 0.374 1.00 96.12 98 ALA A O 1
ATOM 793 N N . LYS A 1 99 ? -5.034 19.856 -0.625 1.00 96.88 99 LYS A N 1
ATOM 794 C CA . LYS A 1 99 ? -5.069 20.677 -1.851 1.00 96.88 99 LYS A CA 1
ATOM 795 C C . LYS A 1 99 ? -5.483 22.122 -1.566 1.00 96.88 99 LYS A C 1
ATOM 797 O O . LYS A 1 99 ? -4.866 23.051 -2.095 1.00 96.88 99 LYS A O 1
ATOM 802 N N . ILE A 1 100 ? -6.499 22.321 -0.722 1.00 97.88 100 ILE A N 1
ATOM 803 C CA . ILE A 1 100 ? -6.952 23.658 -0.309 1.00 97.88 100 ILE A CA 1
ATOM 804 C C . ILE A 1 100 ? -5.832 24.384 0.441 1.00 97.88 100 ILE A C 1
ATOM 806 O O . ILE A 1 100 ? -5.511 25.520 0.092 1.00 97.88 100 ILE A O 1
ATOM 810 N N . PHE A 1 101 ? -5.191 23.721 1.406 1.00 97.56 101 PHE A N 1
ATOM 811 C CA . PHE A 1 101 ? -4.079 24.288 2.170 1.00 97.56 101 PHE A CA 1
ATOM 812 C C . PHE A 1 101 ? -2.922 24.726 1.263 1.00 97.56 101 PHE A C 1
ATOM 814 O O . PHE A 1 101 ? -2.457 25.864 1.355 1.00 97.56 101 PHE A O 1
ATOM 821 N N . ALA A 1 102 ? -2.493 23.857 0.341 1.00 97.19 102 ALA A N 1
ATOM 822 C CA . ALA A 1 102 ? -1.430 24.176 -0.609 1.00 97.19 102 ALA A CA 1
ATOM 823 C C . ALA A 1 102 ? -1.801 25.382 -1.490 1.00 97.19 102 ALA A C 1
ATOM 825 O O . ALA A 1 102 ? -1.001 26.303 -1.654 1.00 97.19 102 ALA A O 1
ATOM 826 N N . THR A 1 103 ? -3.038 25.422 -1.993 1.00 97.50 103 THR A N 1
ATOM 827 C CA . THR A 1 103 ? -3.543 26.537 -2.811 1.00 97.50 103 THR A CA 1
ATOM 828 C C . THR A 1 103 ? -3.538 27.851 -2.029 1.00 97.50 103 THR A C 1
ATOM 830 O O . THR A 1 103 ? -3.051 28.862 -2.533 1.00 97.50 103 THR A O 1
ATOM 833 N N . GLN A 1 104 ? -4.020 27.841 -0.784 1.00 97.56 104 GLN A N 1
ATOM 834 C CA . GLN A 1 104 ? -4.053 29.025 0.080 1.00 97.56 104 GLN A CA 1
ATOM 835 C C . GLN A 1 104 ? -2.649 29.554 0.388 1.00 97.56 104 GLN A C 1
ATOM 837 O O . GLN A 1 104 ? -2.427 30.763 0.333 1.00 97.56 104 GLN A O 1
ATOM 842 N N . LYS A 1 105 ? -1.684 28.670 0.666 1.00 97.31 105 LYS A N 1
ATOM 843 C CA . LYS A 1 10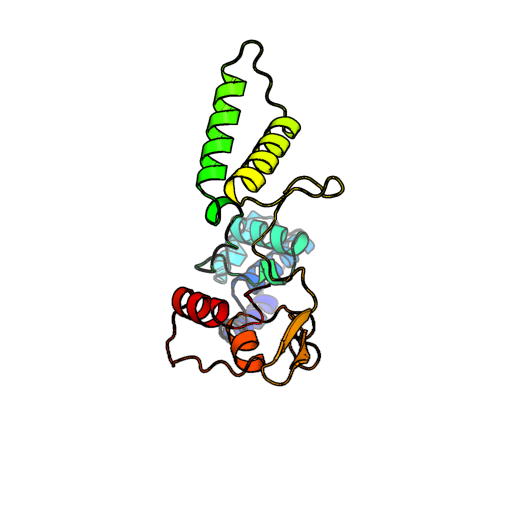5 ? -0.283 29.059 0.897 1.00 97.31 105 LYS A CA 1
ATOM 844 C C . LYS A 1 105 ? 0.362 29.672 -0.345 1.00 97.31 105 LYS A C 1
ATOM 846 O O . LYS A 1 105 ? 1.059 30.676 -0.232 1.00 97.31 105 LYS A O 1
ATOM 851 N N . CYS A 1 106 ? 0.066 29.140 -1.529 1.00 96.25 106 CYS A N 1
ATOM 852 C CA . CYS A 1 106 ? 0.558 29.691 -2.793 1.00 96.25 106 CYS A CA 1
ATOM 853 C C . CYS A 1 106 ? -0.067 31.049 -3.167 1.00 96.25 106 CYS A C 1
ATOM 855 O O . CYS A 1 106 ? 0.513 31.779 -3.967 1.00 96.25 106 CYS A O 1
ATOM 857 N N . GLN A 1 107 ? -1.231 31.406 -2.613 1.00 97.12 107 GLN A N 1
ATOM 858 C CA . GLN A 1 107 ? -1.882 32.702 -2.857 1.00 97.12 107 GLN A CA 1
ATOM 859 C C . GLN A 1 107 ? -1.324 33.845 -1.990 1.00 97.12 107 GLN A C 1
ATOM 861 O O . GLN A 1 107 ? -1.582 35.015 -2.281 1.00 97.12 107 GLN A O 1
ATOM 866 N N . GLN A 1 108 ? -0.568 33.537 -0.932 1.00 95.69 108 GLN A N 1
ATOM 867 C CA . GLN A 1 108 ? 0.034 34.541 -0.050 1.00 95.69 108 GLN A CA 1
ATOM 868 C C . GLN A 1 108 ? 1.227 35.237 -0.733 1.00 95.69 108 GLN A C 1
ATOM 870 O O . GLN A 1 108 ? 1.859 34.684 -1.629 1.00 95.69 108 GLN A O 1
ATOM 875 N N . LYS A 1 109 ? 1.539 36.477 -0.329 1.00 94.56 109 LYS A N 1
ATOM 876 C CA . LYS A 1 109 ? 2.749 37.203 -0.754 1.00 94.56 109 LYS A CA 1
ATOM 877 C C . LYS A 1 109 ? 3.623 37.481 0.478 1.00 94.56 109 LYS A C 1
ATOM 879 O O . LYS A 1 109 ? 3.198 38.285 1.306 1.00 94.56 109 LYS A O 1
ATOM 884 N N . PRO A 1 110 ? 4.819 36.874 0.601 1.00 91.38 110 PRO A N 1
ATOM 885 C CA . PRO A 1 110 ? 5.443 35.933 -0.337 1.00 91.38 110 PRO A CA 1
ATOM 886 C C . PRO A 1 110 ? 4.755 34.557 -0.348 1.00 91.38 110 PRO A C 1
ATOM 888 O O . PRO A 1 110 ? 4.225 34.114 0.668 1.00 91.38 110 PRO A O 1
ATOM 891 N N . ALA A 1 111 ? 4.775 33.888 -1.503 1.00 92.19 111 ALA A N 1
ATOM 892 C CA . ALA A 1 111 ? 4.270 32.526 -1.640 1.00 92.19 111 ALA A CA 1
ATOM 893 C C . ALA A 1 111 ? 5.363 31.554 -1.185 1.00 92.19 111 ALA A C 1
ATOM 895 O O . ALA A 1 111 ? 6.325 31.312 -1.913 1.00 92.19 111 ALA A O 1
ATOM 896 N N . GLU A 1 112 ? 5.231 31.018 0.025 1.00 95.00 112 GLU A N 1
ATOM 897 C CA . GLU A 1 112 ? 6.152 30.023 0.574 1.00 95.00 112 GLU A CA 1
ATOM 898 C C . GLU A 1 112 ? 5.348 28.812 1.062 1.00 95.00 112 GLU A C 1
ATOM 900 O O . GLU A 1 112 ? 4.593 28.887 2.032 1.00 95.00 112 GLU A O 1
ATOM 905 N N . LEU A 1 113 ? 5.494 27.685 0.361 1.00 95.38 113 LEU A N 1
ATOM 906 C CA . LEU A 1 113 ? 4.920 26.401 0.756 1.00 95.38 113 LEU A CA 1
ATOM 907 C C . LEU A 1 113 ? 6.058 25.456 1.136 1.00 95.38 113 LEU A C 1
ATOM 909 O O . LEU A 1 113 ? 6.776 24.956 0.270 1.00 95.38 113 LEU A O 1
ATOM 913 N N . LYS A 1 114 ? 6.212 25.188 2.434 1.00 95.25 114 LYS A N 1
ATOM 914 C CA . LYS A 1 114 ? 7.148 24.171 2.923 1.00 95.25 114 LYS A CA 1
ATOM 915 C C . LYS A 1 114 ? 6.450 22.820 2.988 1.00 95.25 114 LYS A C 1
ATOM 917 O O . LYS A 1 114 ? 5.333 22.705 3.489 1.00 95.25 114 LYS A O 1
ATOM 922 N N . LEU A 1 115 ? 7.140 21.774 2.539 1.00 90.69 115 LEU A N 1
ATOM 923 C CA . LEU A 1 115 ? 6.636 20.399 2.628 1.00 90.69 115 LEU A CA 1
ATOM 924 C C . LEU A 1 115 ? 6.404 19.959 4.081 1.00 90.69 115 LEU A C 1
ATOM 926 O O . LEU A 1 115 ? 5.482 19.192 4.341 1.00 90.69 115 LEU A O 1
ATOM 930 N N . SER A 1 116 ? 7.194 20.476 5.030 1.00 91.56 116 SER A N 1
ATOM 931 C CA . SER A 1 116 ? 6.993 20.251 6.468 1.00 91.56 116 SER A CA 1
ATOM 932 C C . SER A 1 116 ? 5.623 20.724 6.943 1.00 91.56 116 SER A C 1
ATOM 934 O O . SER A 1 116 ? 4.971 20.021 7.709 1.00 91.56 116 SER A O 1
ATOM 936 N N . ASP A 1 117 ? 5.178 21.882 6.461 1.00 94.81 117 ASP A N 1
ATOM 937 C CA . ASP A 1 117 ? 3.937 22.516 6.901 1.00 94.81 117 ASP A CA 1
ATOM 938 C C . ASP A 1 117 ? 2.737 21.753 6.341 1.00 94.81 117 ASP A C 1
ATOM 940 O O . ASP A 1 117 ? 1.769 21.505 7.054 1.00 94.81 117 ASP A O 1
ATOM 944 N N . LEU A 1 118 ? 2.831 21.307 5.082 1.00 94.62 118 LEU A N 1
ATOM 945 C CA . LEU A 1 118 ? 1.827 20.436 4.475 1.00 94.62 118 LEU A CA 1
ATOM 946 C C . LEU A 1 118 ? 1.747 19.084 5.199 1.00 94.62 118 LEU A C 1
ATOM 948 O O . LEU A 1 118 ? 0.652 18.600 5.469 1.00 94.62 118 LEU A O 1
ATOM 952 N N . ALA A 1 119 ? 2.890 18.489 5.549 1.00 91.94 119 ALA A N 1
ATOM 953 C CA . ALA A 1 119 ? 2.925 17.220 6.269 1.00 91.94 119 ALA A CA 1
ATOM 954 C C . ALA A 1 119 ? 2.310 17.343 7.674 1.00 91.94 119 ALA A C 1
ATOM 956 O O . ALA A 1 119 ? 1.496 16.509 8.057 1.00 91.94 119 ALA A O 1
ATOM 957 N N . GLN A 1 120 ? 2.641 18.404 8.419 1.00 93.94 120 GLN A N 1
ATOM 958 C CA . GLN A 1 120 ? 2.033 18.692 9.724 1.00 93.94 120 GLN A CA 1
ATOM 959 C C . GLN A 1 120 ? 0.532 18.979 9.612 1.00 93.94 120 GLN A C 1
ATOM 961 O O . GLN A 1 120 ? -0.238 18.545 10.466 1.00 93.94 120 GLN A O 1
ATOM 966 N N . PHE A 1 121 ? 0.110 19.678 8.556 1.00 96.00 121 PHE A N 1
ATOM 967 C CA . PHE A 1 121 ? -1.300 19.937 8.288 1.00 96.00 121 PHE A CA 1
ATOM 968 C C . PHE A 1 121 ? -2.076 18.639 8.036 1.00 96.00 121 PHE A C 1
ATOM 970 O O . PHE A 1 121 ? -3.116 18.425 8.655 1.00 96.00 121 PHE A O 1
ATOM 977 N N . ILE A 1 122 ? -1.559 17.763 7.168 1.00 95.06 122 ILE A N 1
ATOM 978 C CA . ILE A 1 122 ? -2.168 16.456 6.875 1.00 95.06 122 ILE A CA 1
ATOM 979 C C . ILE A 1 122 ? -2.255 15.615 8.150 1.00 95.06 122 ILE A C 1
ATOM 981 O O . ILE A 1 122 ? -3.300 15.049 8.446 1.00 95.06 122 ILE A O 1
ATOM 985 N N . ASP A 1 123 ? -1.182 15.570 8.932 1.00 94.94 123 ASP A N 1
ATOM 986 C CA . ASP A 1 123 ? -1.132 14.822 10.185 1.00 94.94 123 ASP A CA 1
ATOM 987 C C . ASP A 1 123 ? -2.171 15.324 11.195 1.00 94.94 123 ASP A C 1
ATOM 989 O O . ASP A 1 123 ? -2.998 14.550 11.669 1.00 94.94 123 ASP A O 1
ATOM 993 N N . SER A 1 124 ? -2.216 16.636 11.442 1.00 95.50 124 SER A N 1
ATOM 994 C CA . SER A 1 124 ? -3.216 17.238 12.328 1.00 95.50 124 SER A CA 1
ATOM 995 C C . SER A 1 124 ? -4.642 16.971 11.847 1.00 95.50 124 SER A C 1
ATOM 997 O O . SER A 1 124 ? -5.509 16.661 12.663 1.00 95.50 124 SER A O 1
ATOM 999 N N . LYS A 1 125 ? -4.899 17.083 10.536 1.00 96.31 125 LYS A N 1
ATOM 1000 C CA . LYS A 1 125 ? -6.229 16.830 9.972 1.00 96.31 125 LYS A CA 1
ATOM 1001 C C . LYS A 1 125 ? -6.630 15.364 10.029 1.00 96.31 125 LYS A C 1
ATOM 1003 O O . LYS A 1 125 ? -7.807 15.089 10.227 1.00 96.31 125 LYS A O 1
ATOM 1008 N N . PHE A 1 126 ? -5.692 14.431 9.915 1.00 94.75 126 PHE A N 1
ATOM 1009 C CA . PHE A 1 126 ? -5.990 13.015 10.106 1.00 94.75 126 PHE A CA 1
ATOM 1010 C C . PHE A 1 126 ? -6.483 12.724 11.529 1.00 94.75 126 PHE A C 1
ATOM 1012 O O . PHE A 1 126 ? -7.518 12.080 11.696 1.00 94.75 126 PHE A O 1
ATOM 1019 N N . TYR A 1 127 ? -5.780 13.211 12.558 1.00 94.69 127 TYR A N 1
ATOM 1020 C CA . TYR A 1 127 ? -6.190 12.995 13.952 1.00 94.69 127 TYR A CA 1
ATOM 1021 C C . TYR A 1 127 ? -7.514 13.704 14.275 1.00 94.69 127 TYR A C 1
ATOM 1023 O O . TYR A 1 127 ? -8.340 13.157 15.000 1.00 94.69 127 TYR A O 1
ATOM 1031 N N . GLU A 1 128 ? -7.769 14.869 13.668 1.00 94.62 128 GLU A N 1
ATOM 1032 C CA . GLU A 1 128 ? -9.068 15.553 13.751 1.00 94.62 128 GLU A CA 1
ATOM 1033 C C . GLU A 1 128 ? -10.205 14.717 13.139 1.00 94.62 128 GLU A C 1
ATOM 1035 O O . GLU A 1 128 ? -11.257 14.578 13.756 1.00 94.62 128 GLU A O 1
ATOM 1040 N N . LEU A 1 129 ? -9.995 14.136 11.951 1.00 91.38 129 LEU A N 1
ATOM 1041 C CA . LEU A 1 129 ? -11.006 13.327 11.258 1.00 91.38 129 LEU A CA 1
ATOM 1042 C C . LEU A 1 129 ? -11.258 11.975 11.939 1.00 91.38 129 LEU A C 1
ATOM 1044 O O . LEU A 1 129 ? -12.383 11.484 11.927 1.00 91.38 129 LEU A O 1
ATOM 1048 N N . THR A 1 130 ? -10.222 11.363 12.515 1.00 89.31 130 THR A N 1
ATOM 1049 C CA . THR A 1 130 ? -10.314 10.037 13.154 1.00 89.31 130 THR A CA 1
ATOM 1050 C C . THR A 1 130 ? -10.685 10.093 14.634 1.00 89.31 130 THR A C 1
ATOM 1052 O O . THR A 1 130 ? -11.064 9.067 15.197 1.00 89.31 130 THR A O 1
ATOM 1055 N N . GLY A 1 131 ? -10.559 11.256 15.282 1.00 91.06 131 GLY A N 1
ATOM 1056 C CA . GLY A 1 131 ? -10.762 11.418 16.725 1.00 91.06 131 GLY A CA 1
ATOM 1057 C C . GLY A 1 131 ? -9.679 10.760 17.589 1.00 91.06 131 GLY A C 1
ATOM 1058 O O . GLY A 1 131 ? -9.850 10.647 18.801 1.00 91.06 131 GLY A O 1
ATOM 1059 N N . GLN A 1 132 ? -8.577 10.304 16.988 1.00 90.00 132 GLN A N 1
ATOM 1060 C CA . GLN A 1 132 ? -7.479 9.669 17.711 1.00 90.00 132 GLN A CA 1
ATOM 1061 C C . GLN A 1 132 ? -6.574 10.713 18.377 1.00 90.00 132 GLN A C 1
ATOM 1063 O O . GLN A 1 132 ? -6.306 11.780 17.825 1.00 90.00 132 GLN A O 1
ATOM 1068 N N . THR A 1 133 ? -6.036 10.382 19.551 1.00 92.06 133 THR A N 1
ATOM 1069 C CA . THR A 1 133 ? -5.024 11.208 20.220 1.00 92.06 133 THR A CA 1
ATOM 1070 C C . THR A 1 133 ? -3.645 10.883 19.657 1.00 92.06 133 THR A C 1
ATOM 1072 O O . THR A 1 133 ? -3.205 9.734 19.706 1.00 92.06 133 THR A O 1
ATOM 1075 N N . LYS A 1 134 ? -2.940 11.893 19.141 1.00 91.31 134 LYS A N 1
ATOM 1076 C CA . LYS A 1 134 ? -1.578 11.725 18.629 1.00 91.31 134 LYS A CA 1
ATOM 1077 C C . LYS A 1 134 ? -0.590 11.443 19.765 1.00 91.31 134 LYS A C 1
ATOM 1079 O O . LYS A 1 134 ? -0.482 12.235 20.700 1.00 91.31 134 LYS A O 1
ATOM 1084 N N . ASP A 1 135 ? 0.189 10.372 19.632 1.00 87.44 135 ASP A N 1
ATOM 1085 C CA . ASP A 1 135 ? 1.360 10.132 20.479 1.00 87.44 135 ASP A CA 1
ATOM 1086 C C . ASP A 1 135 ? 2.459 11.164 20.140 1.00 87.44 135 ASP A C 1
ATOM 1088 O O . ASP A 1 135 ? 2.868 11.260 18.978 1.00 87.44 135 ASP A O 1
ATOM 1092 N N . PRO A 1 136 ? 2.959 11.950 21.113 1.00 87.12 136 PRO A N 1
ATOM 1093 C CA . PRO A 1 136 ? 4.002 12.949 20.874 1.00 87.12 136 PRO A CA 1
ATOM 1094 C C . PRO A 1 136 ? 5.331 12.350 20.389 1.00 87.12 136 PRO A C 1
ATOM 1096 O O . PRO A 1 136 ? 6.149 13.074 19.820 1.00 87.12 136 PRO A O 1
ATOM 1099 N N . THR A 1 137 ? 5.558 11.053 20.605 1.00 86.56 137 THR A N 1
ATOM 1100 C CA . THR A 1 137 ? 6.748 10.336 20.130 1.00 86.56 137 THR A CA 1
ATOM 1101 C C . THR A 1 137 ? 6.588 9.790 18.710 1.00 86.56 137 THR A C 1
ATOM 1103 O O . THR A 1 137 ? 7.586 9.483 18.052 1.00 86.56 137 THR A O 1
ATOM 1106 N N . ALA A 1 138 ? 5.354 9.714 18.199 1.00 82.31 138 ALA A N 1
ATOM 1107 C CA . ALA A 1 138 ? 5.088 9.234 16.855 1.00 82.31 138 ALA A CA 1
ATOM 1108 C C . ALA A 1 138 ? 5.490 10.273 15.796 1.00 82.31 138 ALA A C 1
ATOM 1110 O O . ALA A 1 138 ? 5.247 11.478 15.912 1.00 82.31 138 ALA A O 1
ATOM 1111 N N . GLY A 1 139 ? 6.099 9.783 14.714 1.00 85.50 139 GLY A N 1
ATOM 1112 C CA . GLY A 1 139 ? 6.371 10.592 13.533 1.00 85.50 139 GLY A CA 1
ATOM 1113 C C . GLY A 1 139 ? 5.088 11.083 12.854 1.00 85.50 139 GLY A C 1
ATOM 1114 O O . GLY A 1 139 ? 3.979 10.671 13.175 1.00 85.50 139 GLY A O 1
ATOM 1115 N N . VAL A 1 140 ? 5.257 11.968 11.873 1.00 87.44 140 VAL A N 1
ATOM 1116 C CA . VAL A 1 140 ? 4.173 12.395 10.974 1.00 87.44 140 VAL A CA 1
ATOM 1117 C C . VAL A 1 140 ? 3.583 11.170 10.267 1.00 87.44 140 VAL A C 1
ATOM 1119 O O . VAL A 1 140 ? 4.343 10.271 9.893 1.00 87.44 140 VAL A O 1
ATOM 1122 N N . ILE A 1 141 ? 2.276 11.142 10.022 1.00 80.75 141 ILE A N 1
ATOM 1123 C CA . ILE A 1 141 ? 1.640 10.092 9.217 1.00 80.75 141 ILE A CA 1
ATOM 1124 C C . ILE A 1 141 ? 2.140 10.219 7.774 1.00 80.75 141 ILE A C 1
ATOM 1126 O O . ILE A 1 141 ? 1.681 11.053 6.998 1.00 80.75 141 ILE A O 1
ATOM 1130 N N . ARG A 1 142 ? 3.166 9.434 7.428 1.00 60.78 142 ARG A N 1
ATOM 1131 C CA . ARG A 1 142 ? 3.835 9.498 6.113 1.00 60.78 142 ARG A CA 1
ATOM 1132 C C . ARG A 1 142 ? 3.327 8.458 5.124 1.00 60.78 142 ARG A C 1
ATOM 1134 O O . ARG A 1 142 ? 3.648 8.551 3.945 1.00 60.78 142 ARG A O 1
ATOM 1141 N N . SER A 1 143 ? 2.607 7.453 5.606 1.00 50.66 143 SER A N 1
ATOM 1142 C CA . SER A 1 143 ? 2.057 6.337 4.833 1.00 50.66 143 SER A CA 1
ATOM 1143 C C . SER A 1 143 ? 1.594 5.271 5.818 1.00 50.66 143 SER A C 1
ATOM 1145 O O . SER A 1 143 ? 2.161 4.181 5.894 1.00 50.66 143 SER A O 1
ATOM 1147 N N . GLU A 1 144 ? 0.520 5.539 6.563 1.00 47.16 144 GLU A N 1
ATOM 1148 C CA . GLU A 1 144 ? -0.330 4.400 6.905 1.00 47.16 144 GLU A CA 1
ATOM 1149 C C . GLU A 1 144 ? -0.946 3.936 5.580 1.00 47.16 144 GLU A C 1
ATOM 1151 O O . GLU A 1 144 ? -2.044 4.319 5.189 1.00 47.16 144 GLU A O 1
ATOM 1156 N N . SER A 1 145 ? -0.180 3.146 4.816 1.00 40.28 145 SER A N 1
ATOM 1157 C CA . SER A 1 145 ? -0.810 2.164 3.948 1.00 40.28 145 SER A CA 1
ATOM 1158 C C . SER A 1 145 ? -1.797 1.426 4.845 1.00 40.28 145 SER A C 1
ATOM 1160 O O . SER A 1 145 ? -1.450 1.104 5.986 1.00 40.28 145 SER A O 1
ATOM 1162 N N . MET A 1 146 ? -3.027 1.193 4.385 1.00 40.62 146 MET A N 1
ATOM 1163 C CA . MET A 1 146 ? -3.905 0.218 5.033 1.00 40.62 146 MET A CA 1
ATOM 1164 C C . MET A 1 146 ? -3.272 -1.170 4.838 1.00 40.62 146 MET A C 1
ATOM 1166 O O . MET A 1 146 ? -3.699 -1.979 4.022 1.00 40.62 146 MET A O 1
ATOM 1170 N N . GLY A 1 147 ? -2.151 -1.387 5.514 1.00 43.28 147 GLY A N 1
ATOM 1171 C CA . GLY A 1 147 ? -1.205 -2.459 5.316 1.00 43.28 147 GLY A CA 1
ATOM 1172 C C . GLY A 1 147 ? -1.193 -3.294 6.573 1.00 43.28 147 GLY A C 1
ATOM 1173 O O . GLY A 1 147 ? -0.580 -2.907 7.559 1.00 43.28 147 GLY A O 1
ATOM 1174 N N . THR A 1 148 ? -1.950 -4.392 6.524 1.00 49.75 148 THR A N 1
ATOM 1175 C CA . THR A 1 148 ? -1.566 -5.776 6.887 1.00 49.75 148 THR A CA 1
ATOM 1176 C C . THR A 1 148 ? -0.770 -6.063 8.166 1.00 49.75 148 THR A C 1
ATOM 1178 O O . THR A 1 148 ? -0.415 -7.222 8.386 1.00 49.75 148 THR A O 1
ATOM 1181 N N . LYS A 1 149 ? -0.532 -5.098 9.051 1.00 55.97 149 LYS A N 1
ATOM 1182 C CA . LYS A 1 149 ? 0.072 -5.277 10.371 1.00 55.97 149 LYS A CA 1
ATOM 1183 C C . LYS A 1 149 ? -0.845 -4.635 11.396 1.00 55.97 149 LYS A C 1
ATOM 1185 O O . LYS A 1 149 ? -0.805 -3.427 11.614 1.00 55.97 149 LYS A O 1
ATOM 1190 N N . CYS A 1 150 ? -1.700 -5.458 12.001 1.00 65.38 150 CYS A N 1
ATOM 1191 C CA . CYS A 1 150 ? -2.381 -5.060 13.224 1.00 65.38 150 CYS A CA 1
ATOM 1192 C C . CYS A 1 150 ? -1.309 -4.613 14.231 1.00 65.38 150 CYS A C 1
ATOM 1194 O O . CYS A 1 150 ? -0.358 -5.354 14.467 1.00 65.38 150 CYS A O 1
ATOM 1196 N N . LYS A 1 151 ? -1.415 -3.394 14.780 1.00 74.25 151 LYS A N 1
ATOM 1197 C CA . LYS A 1 151 ? -0.493 -2.917 15.834 1.00 74.25 151 LYS A CA 1
ATOM 1198 C C . LYS A 1 151 ? -0.672 -3.712 17.132 1.00 74.25 151 LYS A C 1
ATOM 1200 O O . LYS A 1 151 ? 0.224 -3.749 17.967 1.00 74.25 151 LYS A O 1
ATOM 1205 N N . ILE A 1 152 ? -1.841 -4.326 17.285 1.00 82.12 152 ILE A N 1
ATOM 1206 C CA . ILE A 1 152 ? -2.220 -5.137 18.429 1.00 82.12 152 ILE A CA 1
ATOM 1207 C C . ILE A 1 152 ? -1.751 -6.563 18.153 1.00 82.12 152 ILE A C 1
ATOM 1209 O O . ILE A 1 152 ? -2.220 -7.181 17.201 1.00 82.12 152 ILE A O 1
ATOM 1213 N N . GLY A 1 153 ? -0.838 -7.079 18.979 1.00 87.06 153 GLY A N 1
ATOM 1214 C CA . GLY A 1 153 ? -0.373 -8.464 18.864 1.00 87.06 153 GLY A CA 1
ATOM 1215 C C . GLY A 1 153 ? -1.460 -9.471 19.244 1.00 87.06 153 GLY A C 1
ATOM 1216 O O . GLY A 1 153 ? -1.651 -10.456 18.533 1.00 87.06 153 GLY A O 1
ATOM 1217 N N . HIS A 1 154 ? -2.208 -9.182 20.315 1.00 92.88 154 HIS A N 1
ATOM 1218 C CA . HIS A 1 154 ? -3.285 -10.026 20.830 1.00 92.88 154 HIS A CA 1
ATOM 1219 C C . HIS A 1 154 ? -4.502 -9.192 21.231 1.00 92.88 154 HIS A C 1
ATOM 1221 O O . HIS A 1 154 ? -4.354 -8.128 21.827 1.00 92.88 154 HIS A O 1
ATOM 1227 N N . LEU A 1 155 ? -5.697 -9.688 20.919 1.00 91.75 155 LEU A N 1
ATOM 1228 C CA . LEU A 1 155 ? -6.943 -9.206 21.503 1.00 91.75 155 LEU A CA 1
ATOM 1229 C C . LEU A 1 155 ? -7.123 -9.881 22.863 1.00 91.75 155 LEU A C 1
ATOM 1231 O O . LEU A 1 155 ? -7.158 -11.108 22.942 1.00 91.75 155 LEU A O 1
ATOM 1235 N N . GLU A 1 156 ? -7.233 -9.072 23.909 1.00 94.25 156 GLU A N 1
ATOM 1236 C CA . GLU A 1 156 ? -7.500 -9.514 25.276 1.00 94.25 156 GLU A CA 1
ATOM 1237 C C . GLU A 1 156 ? -8.966 -9.252 25.611 1.00 94.25 156 GLU A C 1
ATOM 1239 O O . GLU A 1 156 ? -9.453 -8.132 25.435 1.00 94.25 156 GLU A O 1
ATOM 1244 N N . TYR A 1 157 ? -9.682 -10.272 26.082 1.00 95.31 157 TYR A N 1
ATOM 1245 C CA . TYR A 1 157 ? -11.053 -10.104 26.563 1.00 95.31 157 TYR A CA 1
ATOM 1246 C C . TYR A 1 157 ? -11.411 -11.136 27.626 1.00 95.31 157 TYR A C 1
ATOM 1248 O O . TYR A 1 157 ? -10.821 -12.208 27.689 1.00 95.31 157 TYR A O 1
ATOM 1256 N N . THR A 1 158 ? -12.391 -10.812 28.464 1.00 95.19 158 THR A N 1
ATOM 1257 C CA . THR A 1 158 ? -12.955 -11.749 29.438 1.00 95.19 158 THR A CA 1
ATOM 1258 C C . THR A 1 158 ? -14.195 -12.406 28.841 1.00 95.19 158 THR A C 1
ATOM 1260 O O . THR A 1 158 ? -15.074 -11.705 28.332 1.00 95.19 158 THR A O 1
ATOM 1263 N N . ASP A 1 159 ? -14.254 -13.735 28.860 1.00 94.56 159 ASP A N 1
ATOM 1264 C CA . ASP A 1 159 ? -15.404 -14.483 28.354 1.00 94.56 159 ASP A CA 1
ATOM 1265 C C . ASP A 1 159 ? -16.584 -14.514 29.348 1.00 94.56 159 ASP A C 1
ATOM 1267 O O . ASP A 1 159 ? -16.549 -13.915 30.424 1.00 94.56 159 ASP A O 1
ATOM 1271 N N . GLU A 1 160 ? -17.666 -15.202 28.975 1.00 93.75 160 GLU A N 1
ATOM 1272 C CA . GLU A 1 160 ? -18.875 -15.326 29.802 1.00 93.75 160 GLU A CA 1
ATOM 1273 C C . GLU A 1 160 ? -18.640 -16.074 31.128 1.00 93.75 160 GLU A C 1
ATOM 1275 O O . GLU A 1 160 ? -19.428 -15.916 32.062 1.00 93.75 160 GLU A O 1
ATOM 1280 N N . ASN A 1 161 ? -17.559 -16.854 31.238 1.00 95.75 161 ASN A N 1
ATOM 1281 C CA . ASN A 1 161 ? -17.190 -17.579 32.456 1.00 95.75 161 ASN A CA 1
ATOM 1282 C C . ASN A 1 161 ? -16.293 -16.747 33.386 1.00 95.75 161 ASN A C 1
ATOM 1284 O O . ASN A 1 161 ? -16.047 -17.155 34.522 1.00 95.75 161 ASN A O 1
ATOM 1288 N N . GLY A 1 162 ? -15.837 -15.574 32.937 1.00 94.75 162 GLY A N 1
ATOM 1289 C CA . GLY A 1 162 ? -14.893 -14.739 33.675 1.00 94.75 162 GLY A CA 1
ATOM 1290 C C . GLY A 1 162 ? -13.427 -15.062 33.384 1.00 94.75 162 GLY A C 1
ATOM 1291 O O . GLY A 1 162 ? -12.552 -14.488 34.037 1.00 94.75 162 GLY A O 1
ATOM 1292 N N . ASP A 1 163 ? -13.143 -15.934 32.414 1.00 96.94 163 ASP A N 1
ATOM 1293 C CA . ASP A 1 163 ? -11.778 -16.311 32.059 1.00 96.94 163 ASP A CA 1
ATOM 1294 C C . ASP A 1 163 ? -11.185 -15.319 31.048 1.00 96.94 163 ASP A C 1
ATOM 1296 O O . ASP A 1 163 ? -11.858 -14.846 30.126 1.00 96.94 163 ASP A O 1
ATOM 1300 N N . LEU A 1 164 ? -9.905 -14.975 31.226 1.00 96.00 164 LEU A N 1
ATOM 1301 C CA . LEU A 1 164 ? -9.175 -14.112 30.297 1.00 96.00 164 LEU A CA 1
ATOM 1302 C C . LEU A 1 164 ? -8.762 -14.912 29.056 1.00 96.00 164 LEU A C 1
ATOM 1304 O O . LEU A 1 164 ? -7.995 -15.869 29.150 1.00 96.00 164 LEU A O 1
ATOM 1308 N N . GLN A 1 165 ? -9.223 -14.466 27.895 1.00 96.94 165 GLN A N 1
ATOM 1309 C CA . GLN A 1 165 ? -8.900 -15.016 26.587 1.00 96.94 165 GLN A CA 1
ATOM 1310 C C . GLN A 1 165 ? -7.948 -14.077 25.835 1.00 96.94 165 GLN A C 1
ATOM 1312 O O . GLN A 1 165 ? -8.111 -12.855 25.840 1.00 96.94 165 GLN A O 1
ATOM 1317 N N . LEU A 1 166 ? -6.959 -14.671 25.167 1.00 95.88 166 LEU A N 1
ATOM 1318 C CA . LEU A 1 166 ? -5.929 -13.999 24.372 1.00 95.88 166 LEU A CA 1
ATOM 1319 C C . LEU A 1 166 ? -5.976 -14.543 22.945 1.00 95.88 166 LEU A C 1
ATOM 1321 O O . LEU A 1 166 ? -5.656 -15.709 22.716 1.00 95.88 166 LEU A O 1
ATOM 1325 N N . ILE A 1 167 ? -6.351 -13.706 21.978 1.00 94.44 167 ILE A N 1
ATOM 1326 C CA . ILE A 1 167 ? -6.438 -14.115 20.570 1.00 94.44 167 ILE A CA 1
ATOM 1327 C C . ILE A 1 167 ? -5.359 -13.405 19.757 1.00 94.44 167 ILE A C 1
ATOM 1329 O O . ILE A 1 167 ? -5.402 -12.179 19.642 1.00 94.44 167 ILE A O 1
ATOM 1333 N N . PRO A 1 168 ? -4.410 -14.137 19.147 1.00 93.44 168 PRO A N 1
ATOM 1334 C CA . PRO A 1 168 ? -3.360 -13.520 18.353 1.00 93.44 168 PRO A CA 1
ATOM 1335 C C . PRO A 1 168 ? -3.944 -12.923 17.073 1.00 93.44 168 PRO A C 1
ATOM 1337 O O . PRO A 1 168 ? -4.647 -13.599 16.314 1.00 93.44 168 PRO A O 1
ATOM 1340 N N . CYS A 1 169 ? -3.591 -11.669 16.794 1.00 92.06 169 CYS A N 1
ATOM 1341 C CA . CYS A 1 169 ? -3.953 -10.963 15.564 1.00 92.06 169 CYS A CA 1
ATOM 1342 C C . CYS A 1 169 ? -3.156 -11.439 14.344 1.00 92.06 169 CYS A C 1
ATOM 1344 O O . CYS A 1 169 ? -3.422 -11.002 13.224 1.00 92.06 169 CYS A O 1
ATOM 1346 N N . HIS A 1 170 ? -2.168 -12.310 14.539 1.00 91.44 170 HIS A N 1
ATOM 1347 C CA . HIS A 1 170 ? -1.293 -12.827 13.495 1.00 91.44 170 HIS A CA 1
ATOM 1348 C C . HIS A 1 170 ? -1.357 -14.354 13.451 1.00 91.44 170 HIS A C 1
ATOM 1350 O O . HIS A 1 170 ? -1.708 -15.007 14.433 1.00 91.44 170 HIS A O 1
ATOM 1356 N N . PHE A 1 171 ? -1.029 -14.939 12.302 1.00 90.19 171 PHE A N 1
ATOM 1357 C CA . PHE A 1 171 ? -0.850 -16.386 12.216 1.00 90.19 171 PHE A CA 1
ATOM 1358 C C . PHE A 1 171 ? 0.466 -16.781 12.895 1.00 90.19 171 PHE A C 1
ATOM 1360 O O . PHE A 1 171 ? 1.525 -16.278 12.519 1.00 90.19 171 PHE A O 1
ATOM 1367 N N . GLU A 1 172 ? 0.398 -17.687 13.870 1.00 91.56 172 GLU A N 1
ATOM 1368 C CA . GLU A 1 172 ? 1.581 -18.206 14.575 1.00 91.56 172 GLU A CA 1
ATOM 1369 C C . GLU A 1 172 ? 2.013 -19.585 14.055 1.00 91.56 172 GLU A C 1
ATOM 1371 O O . GLU A 1 172 ? 3.204 -19.843 13.930 1.00 91.56 172 GLU A O 1
ATOM 1376 N N . ASN A 1 173 ? 1.054 -20.447 13.687 1.00 90.25 173 ASN A N 1
ATOM 1377 C CA . ASN A 1 173 ? 1.290 -21.872 13.403 1.00 90.25 173 ASN A CA 1
ATOM 1378 C C . ASN A 1 173 ? 0.812 -22.334 12.004 1.00 90.25 173 ASN A C 1
ATOM 1380 O O . ASN A 1 173 ? 0.607 -23.524 11.783 1.00 90.25 173 ASN A O 1
ATOM 1384 N N . ASP A 1 174 ? 0.608 -21.414 11.060 1.00 88.62 174 ASP A N 1
ATOM 1385 C CA . ASP A 1 174 ? 0.087 -21.682 9.703 1.00 88.62 174 ASP A CA 1
ATOM 1386 C C . ASP A 1 174 ? 1.134 -21.298 8.635 1.00 88.62 174 ASP A C 1
ATOM 1388 O O . ASP A 1 174 ? 1.970 -20.445 8.924 1.00 88.62 174 ASP A O 1
ATOM 1392 N N . PRO A 1 175 ? 1.122 -21.825 7.391 1.00 84.56 175 PRO A N 1
ATOM 1393 C CA . PRO A 1 175 ? 1.956 -21.322 6.284 1.00 84.56 175 PRO A CA 1
ATOM 1394 C C . PRO A 1 175 ? 1.958 -19.793 6.096 1.00 84.56 175 PRO A C 1
ATOM 1396 O O . PRO A 1 175 ? 2.856 -19.252 5.451 1.00 84.56 175 PRO A O 1
ATOM 1399 N N . ASN A 1 176 ? 0.981 -19.082 6.659 1.00 82.94 176 ASN A N 1
ATOM 1400 C CA . ASN A 1 176 ? 0.912 -17.626 6.696 1.00 82.94 176 ASN A CA 1
ATOM 1401 C C . ASN A 1 176 ? 1.596 -16.957 7.909 1.00 82.94 176 ASN A C 1
ATOM 1403 O O . ASN A 1 176 ? 1.251 -15.808 8.200 1.00 82.94 176 ASN A O 1
ATOM 1407 N N . VAL A 1 177 ? 2.541 -17.616 8.603 1.00 87.62 177 VAL A N 1
ATOM 1408 C CA . VAL A 1 177 ? 3.236 -17.052 9.784 1.00 87.62 177 VAL A CA 1
ATOM 1409 C C . VAL A 1 177 ? 3.660 -15.594 9.567 1.00 87.62 177 VAL A C 1
ATOM 1411 O O . VAL A 1 177 ? 4.282 -15.248 8.561 1.00 87.62 177 VAL A O 1
ATOM 1414 N N . GLY A 1 178 ? 3.318 -14.727 10.523 1.00 78.06 178 GLY A N 1
ATOM 1415 C CA . GLY A 1 178 ? 3.682 -13.304 10.513 1.00 78.06 178 GLY A CA 1
ATOM 1416 C C . GLY A 1 178 ? 2.756 -12.398 9.693 1.00 78.06 178 GLY A C 1
ATOM 1417 O O . GLY A 1 178 ? 2.896 -11.173 9.750 1.00 78.06 178 GLY A O 1
ATOM 1418 N N . LYS A 1 179 ? 1.778 -12.955 8.967 1.00 82.62 179 LYS A N 1
ATOM 1419 C CA . LYS A 1 179 ? 0.693 -12.168 8.361 1.00 82.62 179 LYS A CA 1
ATOM 1420 C C . LYS A 1 179 ? -0.404 -11.890 9.391 1.00 82.62 179 LYS A C 1
ATOM 1422 O O . LYS A 1 179 ? -0.666 -12.703 10.275 1.00 82.62 179 LYS A O 1
ATOM 1427 N N . THR A 1 180 ? -1.066 -10.743 9.262 1.00 86.44 180 THR A N 1
ATOM 1428 C CA . THR A 1 180 ? -2.228 -10.391 10.094 1.00 86.44 180 THR A CA 1
ATOM 1429 C C . THR A 1 180 ? -3.458 -11.183 9.664 1.00 86.44 180 THR A C 1
ATOM 1431 O O . THR A 1 180 ? -3.740 -11.304 8.468 1.00 86.44 180 THR A O 1
ATOM 1434 N N . LYS A 1 181 ? -4.205 -11.691 10.642 1.00 90.25 181 LYS A N 1
ATOM 1435 C CA . LYS A 1 181 ? -5.497 -12.337 10.435 1.00 90.25 181 LYS A CA 1
ATOM 1436 C C . LYS A 1 181 ? -6.518 -11.313 9.949 1.00 90.25 181 LYS A C 1
ATOM 1438 O O . LYS A 1 181 ? -6.651 -10.221 10.496 1.00 90.25 181 LYS A O 1
ATOM 1443 N N . GLY A 1 182 ? -7.256 -11.669 8.903 1.00 89.88 182 GLY A N 1
ATOM 1444 C CA . GLY A 1 182 ? -8.416 -10.888 8.486 1.00 89.88 182 GLY A CA 1
ATOM 1445 C C . GLY A 1 182 ? -9.571 -11.029 9.481 1.00 89.88 182 GLY A C 1
ATOM 1446 O O . GLY A 1 182 ? -9.599 -11.958 10.286 1.00 89.88 182 GLY A O 1
ATOM 1447 N N . LEU A 1 183 ? -10.576 -10.155 9.364 1.00 92.81 183 LEU A N 1
ATOM 1448 C CA . LEU A 1 183 ? -11.778 -10.190 10.211 1.00 92.81 183 LEU A CA 1
ATOM 1449 C C . LEU A 1 183 ? -12.490 -11.551 10.191 1.00 92.81 183 LEU A C 1
ATOM 1451 O O . LEU A 1 183 ? -13.050 -11.959 11.198 1.00 92.81 183 LEU A O 1
ATOM 1455 N N . LEU A 1 184 ? -12.459 -12.263 9.060 1.00 92.88 184 LEU A N 1
ATOM 1456 C CA . LEU A 1 184 ? -13.103 -13.571 8.942 1.00 92.88 184 LEU A CA 1
ATOM 1457 C C . LEU A 1 184 ? -12.390 -14.652 9.765 1.00 92.88 184 LEU A C 1
ATOM 1459 O O . LEU A 1 184 ? -13.055 -15.490 10.358 1.00 92.88 184 LEU A O 1
ATOM 1463 N N . GLU A 1 185 ? -11.057 -14.633 9.811 1.00 94.69 185 GLU A N 1
ATOM 1464 C CA . GLU A 1 185 ? -10.292 -15.584 10.628 1.00 94.69 185 GLU A CA 1
ATOM 1465 C C . GLU A 1 185 ? -10.433 -15.251 12.115 1.00 94.69 185 GLU A C 1
ATOM 1467 O O . GLU A 1 185 ? -10.678 -16.146 12.913 1.00 94.69 185 GLU A O 1
ATOM 1472 N N . LEU A 1 186 ? -10.425 -13.960 12.472 1.00 94.44 186 LEU A N 1
ATOM 1473 C CA . LEU A 1 186 ? -10.732 -13.530 13.840 1.00 94.44 186 LEU A CA 1
ATOM 1474 C C . LEU A 1 186 ? -12.140 -13.955 14.276 1.00 94.44 186 LEU A C 1
ATOM 1476 O O . LEU A 1 186 ? -12.318 -14.407 15.400 1.00 94.44 186 LEU A O 1
ATOM 1480 N N . ALA A 1 187 ? -13.137 -13.858 13.392 1.00 96.06 187 ALA A N 1
ATOM 1481 C CA . ALA A 1 187 ? -14.493 -14.315 13.692 1.00 96.06 187 ALA A CA 1
ATOM 1482 C C . ALA A 1 187 ? -14.546 -15.820 13.998 1.00 96.06 187 ALA A C 1
ATOM 1484 O O . ALA A 1 187 ? -15.274 -16.224 14.901 1.00 96.06 187 ALA A O 1
ATOM 1485 N N . LYS A 1 188 ? -13.759 -16.639 13.286 1.00 95.12 188 LYS A N 1
ATOM 1486 C CA . LYS A 1 188 ? -13.650 -18.079 13.565 1.00 95.12 188 LYS A CA 1
ATOM 1487 C C . LYS A 1 188 ? -12.975 -18.342 14.907 1.00 95.12 188 LYS A C 1
ATOM 1489 O O . LYS A 1 188 ? -13.495 -19.143 15.673 1.00 95.12 188 LYS A O 1
ATOM 1494 N N . ASP A 1 189 ? -11.875 -17.649 15.201 1.00 94.69 189 ASP A N 1
ATOM 1495 C CA . ASP A 1 189 ? -11.165 -17.787 16.481 1.00 94.69 189 ASP A CA 1
ATOM 1496 C C . ASP A 1 189 ? -12.060 -17.412 17.673 1.00 94.69 189 ASP A C 1
ATOM 1498 O O . ASP A 1 189 ? -11.986 -18.026 18.733 1.00 94.69 189 ASP A O 1
ATOM 1502 N N . LEU A 1 190 ? -12.950 -16.436 17.475 1.00 95.56 190 LEU A N 1
ATOM 1503 C CA . LEU A 1 190 ? -13.946 -15.989 18.452 1.00 95.56 190 LEU A CA 1
ATOM 1504 C C . LEU A 1 190 ? -15.217 -16.855 18.483 1.00 95.56 190 LEU A C 1
ATOM 1506 O O . LEU A 1 190 ? -16.154 -16.529 19.208 1.00 95.56 190 LEU A O 1
ATOM 1510 N N . ASN A 1 191 ? -15.298 -17.923 17.682 1.00 95.88 191 ASN A N 1
ATOM 1511 C CA . ASN A 1 191 ? -16.502 -18.745 17.507 1.00 95.88 191 ASN A CA 1
ATOM 1512 C C . ASN A 1 191 ? -17.769 -17.944 17.126 1.00 95.88 191 ASN A C 1
ATOM 1514 O O . ASN A 1 191 ? -18.894 -18.340 17.441 1.00 95.88 191 ASN A O 1
ATOM 1518 N N . VAL A 1 192 ? -17.614 -16.829 16.408 1.00 96.62 192 VAL A N 1
ATOM 1519 C CA . VAL A 1 192 ? -18.738 -16.041 15.887 1.00 96.62 192 VAL A CA 1
ATOM 1520 C C . VAL A 1 192 ? -19.289 -16.723 14.638 1.00 96.62 192 VAL A C 1
ATOM 1522 O O . VAL A 1 192 ? -18.575 -16.953 13.661 1.00 96.62 192 VAL A O 1
ATOM 1525 N N . ASN A 1 193 ? -20.587 -17.030 14.638 1.00 97.06 193 ASN A N 1
ATOM 1526 C CA . ASN A 1 193 ? -21.242 -17.655 13.493 1.00 97.06 193 ASN A CA 1
ATOM 1527 C C . ASN A 1 193 ? -21.417 -16.643 12.345 1.00 97.06 193 ASN A C 1
ATOM 1529 O O . ASN A 1 193 ? -22.267 -15.754 12.415 1.00 97.06 193 ASN A O 1
ATOM 1533 N N . VAL A 1 194 ? -20.609 -16.774 11.287 1.00 97.00 194 VAL A N 1
ATOM 1534 C CA . VAL A 1 194 ? -20.647 -15.892 10.111 1.00 97.00 194 VAL A CA 1
ATOM 1535 C C . VAL A 1 194 ? -21.480 -16.533 8.991 1.00 97.00 194 VAL A C 1
ATOM 1537 O O . VAL A 1 194 ? -21.093 -17.585 8.476 1.00 97.00 194 VAL A O 1
ATOM 1540 N N . PRO A 1 195 ? -22.586 -15.903 8.544 1.00 96.25 195 PRO A N 1
ATOM 1541 C CA . PRO A 1 195 ? -23.393 -16.417 7.440 1.00 96.25 195 PRO A CA 1
ATOM 1542 C C . PRO A 1 195 ? -22.600 -16.538 6.131 1.00 96.25 195 PRO A C 1
ATOM 1544 O O . PRO A 1 195 ? -21.771 -15.684 5.803 1.00 96.25 195 PRO A O 1
ATOM 1547 N N . ALA A 1 196 ? -22.897 -17.565 5.332 1.00 95.69 196 ALA A N 1
ATOM 1548 C CA . ALA A 1 196 ? -22.323 -17.695 3.995 1.00 95.69 196 ALA A CA 1
ATOM 1549 C C . ALA A 1 196 ? -22.708 -16.482 3.127 1.00 95.69 196 ALA A C 1
ATOM 1551 O O . ALA A 1 196 ? -23.881 -16.128 3.027 1.00 95.69 196 ALA A O 1
ATOM 1552 N N . GLY A 1 197 ? -21.716 -15.842 2.503 1.00 93.31 197 GLY A N 1
ATOM 1553 C CA . GLY A 1 197 ? -21.923 -14.631 1.699 1.00 93.31 197 GLY A CA 1
ATOM 1554 C C . GLY A 1 197 ? -22.022 -13.325 2.497 1.00 93.31 197 GLY A C 1
ATOM 1555 O O . GLY A 1 197 ? -22.375 -12.302 1.916 1.00 93.31 197 GLY A O 1
ATOM 1556 N N . CYS A 1 198 ? -21.701 -13.336 3.798 1.00 93.81 198 CYS A N 1
ATOM 1557 C CA . CYS A 1 198 ? -21.647 -12.131 4.628 1.00 93.81 198 CYS A CA 1
ATOM 1558 C C . CYS A 1 198 ? -20.715 -11.065 4.019 1.00 93.81 198 CYS A C 1
ATOM 1560 O O . CYS A 1 198 ? -19.547 -11.334 3.717 1.00 93.81 198 CYS A O 1
ATOM 1562 N N . LEU A 1 199 ? -21.237 -9.850 3.832 1.00 90.31 199 LEU A N 1
ATOM 1563 C CA . LEU A 1 199 ? -20.465 -8.718 3.320 1.00 90.31 199 LEU A CA 1
ATOM 1564 C C . LEU A 1 199 ? -19.584 -8.118 4.425 1.00 90.31 199 LEU A C 1
ATOM 1566 O O . LEU A 1 199 ? -19.893 -8.203 5.611 1.00 90.31 199 LEU A O 1
ATOM 1570 N N . LEU A 1 200 ? -18.506 -7.431 4.037 1.00 83.06 200 LEU A N 1
ATOM 1571 C CA . LEU A 1 200 ? -17.557 -6.842 4.990 1.00 83.06 200 LEU A CA 1
ATOM 1572 C C . LEU A 1 200 ? -18.204 -5.902 6.039 1.00 83.06 200 LEU A C 1
ATOM 1574 O O . LEU A 1 200 ? -17.807 -5.995 7.199 1.00 83.06 200 LEU A O 1
ATOM 1578 N N . PRO A 1 201 ? -19.186 -5.032 5.706 1.00 89.50 201 PRO A N 1
ATOM 1579 C CA . PRO A 1 201 ? -19.868 -4.210 6.711 1.00 89.50 201 PRO A CA 1
ATOM 1580 C C . PRO A 1 201 ? -20.650 -5.043 7.733 1.00 89.50 201 PRO A C 1
ATOM 1582 O O . PRO A 1 201 ? -20.508 -4.827 8.927 1.00 89.50 201 PRO A O 1
ATOM 1585 N N . GLN A 1 202 ? -21.378 -6.066 7.277 1.00 95.06 202 GLN A N 1
ATOM 1586 C CA . GLN A 1 202 ? -22.135 -6.967 8.154 1.00 95.06 202 GLN A CA 1
ATOM 1587 C C . GLN A 1 202 ? -21.208 -7.748 9.090 1.00 95.06 202 GLN A C 1
ATOM 1589 O O . GLN A 1 202 ? -21.520 -7.939 10.260 1.00 95.06 202 GLN A O 1
ATOM 1594 N N . LEU A 1 203 ? -20.040 -8.168 8.593 1.00 95.25 203 LEU A N 1
ATOM 1595 C CA . LEU A 1 203 ? -19.027 -8.825 9.414 1.00 95.25 203 LEU A CA 1
ATOM 1596 C C . LEU A 1 203 ? -18.472 -7.885 10.495 1.00 95.25 203 LEU A C 1
ATOM 1598 O O . LEU A 1 203 ? -18.262 -8.317 11.625 1.00 95.25 203 LEU A O 1
ATOM 1602 N N . ARG A 1 204 ? -18.259 -6.603 10.171 1.00 93.75 204 ARG A N 1
ATOM 1603 C CA . ARG A 1 204 ? -17.856 -5.587 11.158 1.00 93.75 204 ARG A CA 1
ATOM 1604 C C . ARG A 1 204 ? -18.941 -5.367 12.210 1.00 93.75 204 ARG A C 1
ATOM 1606 O O . ARG A 1 204 ? -18.611 -5.319 13.389 1.00 93.75 204 ARG A O 1
ATOM 1613 N N . ASP A 1 205 ? -20.204 -5.298 11.795 1.00 95.31 205 ASP A N 1
ATOM 1614 C CA . ASP A 1 205 ? -21.348 -5.137 12.701 1.00 95.31 205 ASP A CA 1
ATOM 1615 C C . ASP A 1 205 ? -21.554 -6.355 13.612 1.00 95.31 205 ASP A C 1
ATOM 1617 O O . ASP A 1 205 ? -21.976 -6.206 14.756 1.00 95.31 205 ASP A O 1
ATOM 1621 N N . LEU A 1 206 ? -21.249 -7.564 13.130 1.00 96.50 206 LEU A N 1
ATOM 1622 C CA . LEU A 1 206 ? -21.268 -8.781 13.946 1.00 96.50 206 LEU A CA 1
ATOM 1623 C C . LEU A 1 206 ? -20.136 -8.781 14.977 1.00 96.50 206 LEU A C 1
ATOM 1625 O O . LEU A 1 206 ? -20.371 -9.045 16.154 1.00 96.50 206 LEU A O 1
ATOM 1629 N N . LEU A 1 207 ? -18.910 -8.465 14.552 1.00 95.69 207 LEU A N 1
ATOM 1630 C CA . LEU A 1 207 ? -17.750 -8.451 15.444 1.00 95.69 207 LEU A CA 1
ATOM 1631 C C . LEU A 1 207 ? -17.834 -7.336 16.491 1.00 95.69 207 LEU A C 1
ATOM 1633 O O . LEU A 1 207 ? -17.469 -7.571 17.637 1.00 95.69 207 LEU A O 1
ATOM 1637 N N . SER A 1 208 ? -18.378 -6.164 16.150 1.00 95.56 208 SER A N 1
ATOM 1638 C CA . SER A 1 208 ? -18.540 -5.050 17.100 1.00 95.56 208 SER A CA 1
ATOM 1639 C C . SER A 1 208 ? -19.496 -5.366 18.259 1.00 95.56 208 SER A C 1
ATOM 1641 O O . SER A 1 208 ? -19.443 -4.730 19.312 1.00 95.56 208 SER A O 1
ATOM 1643 N N . GLN A 1 209 ? -20.362 -6.371 18.104 1.00 96.31 209 GLN A N 1
ATOM 1644 C CA . GLN A 1 209 ? -21.243 -6.838 19.175 1.00 96.31 209 GLN A CA 1
ATOM 1645 C C . GLN A 1 209 ? -20.533 -7.779 20.157 1.00 96.31 209 GLN A C 1
ATOM 1647 O O . GLN A 1 209 ? -21.005 -7.926 21.292 1.00 96.31 209 GLN A O 1
ATOM 1652 N N . HIS A 1 210 ? -19.410 -8.380 19.759 1.00 96.56 210 HIS A N 1
ATOM 1653 C CA . HIS A 1 210 ? -18.658 -9.324 20.577 1.00 96.56 210 HIS A CA 1
ATOM 1654 C C . HIS A 1 210 ? -17.880 -8.597 21.697 1.00 96.56 210 HIS A C 1
ATOM 1656 O O . HIS A 1 210 ? -17.311 -7.533 21.440 1.00 96.56 210 HIS A O 1
ATOM 1662 N N . PRO A 1 211 ? -17.801 -9.150 22.928 1.00 94.69 211 PRO A N 1
ATOM 1663 C CA . PRO A 1 211 ? -17.076 -8.533 24.047 1.00 94.69 211 PRO A CA 1
ATOM 1664 C C . PRO A 1 211 ? -15.636 -8.117 23.719 1.00 94.69 211 PRO A C 1
ATOM 1666 O O . PRO A 1 211 ? -15.195 -7.055 24.139 1.00 94.69 211 PRO A O 1
ATOM 1669 N N . ALA A 1 212 ? -14.945 -8.906 22.892 1.00 93.38 212 ALA A N 1
ATOM 1670 C CA . ALA A 1 212 ? -13.571 -8.643 22.454 1.00 93.38 212 ALA A CA 1
ATOM 1671 C C . ALA A 1 212 ? -13.349 -7.320 21.693 1.00 93.38 212 ALA A C 1
ATOM 1673 O O . ALA A 1 212 ? -12.205 -6.902 21.543 1.00 93.38 212 ALA A O 1
ATOM 1674 N N . PHE A 1 213 ? -14.411 -6.674 21.202 1.00 92.19 213 PHE A N 1
ATOM 1675 C CA . PHE A 1 213 ? -14.336 -5.404 20.466 1.00 92.19 213 PHE A CA 1
ATOM 1676 C C . PHE A 1 213 ? -15.058 -4.247 21.172 1.00 92.19 213 PHE A C 1
ATOM 1678 O O . PHE A 1 213 ? -15.220 -3.181 20.581 1.00 92.19 213 PHE A O 1
ATOM 1685 N N . LYS A 1 214 ? -15.524 -4.454 22.410 1.00 88.31 214 LYS A N 1
ATOM 1686 C CA . LYS A 1 214 ? -16.226 -3.436 23.217 1.00 88.31 214 LYS A CA 1
ATOM 1687 C C . LYS A 1 214 ? -15.318 -2.719 24.224 1.00 88.31 214 LYS A C 1
ATOM 1689 O O . LYS A 1 214 ? -15.827 -1.942 25.030 1.00 88.31 214 LYS A O 1
ATOM 1694 N N . THR A 1 215 ? -14.025 -3.026 24.200 1.00 66.25 215 THR A N 1
ATOM 1695 C CA . THR A 1 215 ? -12.986 -2.482 25.081 1.00 66.25 215 THR A CA 1
ATOM 1696 C C . THR A 1 215 ? -12.649 -1.026 24.796 1.00 66.25 215 THR A C 1
ATOM 1698 O O . THR A 1 215 ? -12.720 -0.601 23.620 1.00 66.25 215 THR A O 1
#

Foldseek 3Di:
DPDCVVVVVVVVVCVVVCVPDPLLVVLLVQLVVCVVVVNDLVVSQVVCVVSVHDGPVSSVVLNCCVVVHDVVSSPDDPPPDPDLCFPCNVPVVLVVQLVVVQVVLCPDVVRDDDPVVSQVSSQVVVCVVVVDDDDPPDDGCPDPRVDFDDPDQWQWFQDPVRDIDTHGQADCPDVRGPTGDDLVVVCVVVVNDDDDPDDPVNSVVSVCVDRSNVD

Organism: NCBI:txid1234261

Sequence (215 aa):
MLNFYPILATWRKLSDCKEKCERKLISTLLFATLQYFEIPTGKSDEFLGSIGCYHLVTCQKWLETFVNGSLEDFAMENRGGKHVSTFYEGFPELEMAAKIFATQKCQQKPAELKLSDLAQFIDSKFYELTGQTKDPTAGVIRSESMGTKCKIGHLEYTDENGDLQLIPCHFENDPNVGKTKGLLELAKDLNVNVPAGCLLPQLRDLLSQHPAFKT

pLDDT: mean 84.79, std 15.37, range [40.28, 97.88]

Radius of gyration: 25.78 Å; chains: 1; bounding box: 50×61×71 Å